Protein AF-A0A1C6Z5N4-F1 (afdb_monomer)

pLDDT: mean 74.57, std 15.17, range [33.25, 88.25]

Structure (mmCIF, N/CA/C/O backbone):
data_AF-A0A1C6Z5N4-F1
#
_entry.id   AF-A0A1C6Z5N4-F1
#
loop_
_atom_site.group_PDB
_atom_site.id
_atom_site.type_symbol
_atom_site.label_atom_id
_atom_site.label_alt_id
_atom_site.label_comp_id
_atom_site.label_asym_id
_atom_site.label_entity_id
_atom_site.label_seq_id
_atom_site.pdbx_PDB_ins_code
_atom_site.Cartn_x
_atom_site.Cartn_y
_atom_site.Cartn_z
_atom_site.occupancy
_atom_site.B_iso_or_equiv
_atom_site.auth_seq_id
_atom_site.auth_comp_id
_atom_site.auth_asym_id
_atom_site.auth_atom_id
_atom_site.pdbx_PDB_model_num
ATOM 1 N N . MET A 1 1 ? -8.510 3.628 18.449 1.00 62.56 1 MET A N 1
ATOM 2 C CA . MET A 1 1 ? -8.855 4.967 18.982 1.00 62.56 1 MET A CA 1
ATOM 3 C C . MET A 1 1 ? -8.186 5.980 18.076 1.00 62.56 1 MET A C 1
ATOM 5 O O . MET A 1 1 ? -7.140 5.658 17.524 1.00 62.56 1 MET A O 1
ATOM 9 N N . SER A 1 2 ? -8.801 7.139 17.857 1.00 77.19 2 SER A N 1
ATOM 10 C CA . SER A 1 2 ? -8.203 8.168 17.006 1.00 77.19 2 SER A CA 1
ATOM 11 C C . SER A 1 2 ? -7.270 9.045 17.840 1.00 77.19 2 SER A C 1
ATOM 13 O O . SER A 1 2 ? -7.695 9.587 18.854 1.00 77.19 2 SER A O 1
ATOM 15 N N . ILE A 1 3 ? -6.008 9.118 17.438 1.00 84.81 3 ILE A N 1
ATOM 16 C CA . ILE A 1 3 ? -4.963 9.981 17.974 1.00 84.81 3 ILE A CA 1
ATOM 17 C C . ILE A 1 3 ? -4.885 11.215 17.090 1.00 84.81 3 ILE A C 1
ATOM 19 O O . ILE A 1 3 ? -4.793 11.119 15.872 1.00 84.81 3 ILE A O 1
ATOM 23 N N . GLU A 1 4 ? -4.927 12.379 17.708 1.00 85.75 4 GLU A N 1
ATOM 24 C CA . GLU A 1 4 ? -4.717 13.653 17.041 1.00 85.75 4 GLU A CA 1
ATOM 25 C C . GLU A 1 4 ? -3.212 13.878 16.854 1.00 85.75 4 GLU A C 1
ATOM 27 O O . GLU A 1 4 ? -2.451 13.832 17.817 1.00 85.75 4 GLU A O 1
ATOM 32 N N . ILE A 1 5 ? -2.772 14.065 15.607 1.00 85.31 5 ILE A N 1
ATOM 33 C CA . ILE A 1 5 ? -1.382 14.375 15.274 1.00 85.31 5 ILE A CA 1
ATOM 34 C C . ILE A 1 5 ? -1.260 15.882 15.095 1.00 85.31 5 ILE A C 1
ATOM 36 O O . ILE A 1 5 ? -1.900 16.474 14.219 1.00 85.31 5 ILE A O 1
ATOM 40 N N . ASN A 1 6 ? -0.428 16.490 15.935 1.00 86.62 6 ASN A N 1
ATOM 41 C CA . ASN A 1 6 ? -0.140 17.917 15.930 1.00 86.62 6 ASN A CA 1
ATOM 42 C C . ASN A 1 6 ? 1.232 18.204 15.309 1.00 86.62 6 ASN A C 1
ATOM 44 O O . ASN A 1 6 ? 2.113 17.344 15.332 1.00 86.62 6 ASN A O 1
ATOM 48 N N . VAL A 1 7 ? 1.420 19.421 14.789 1.00 82.56 7 VAL A N 1
ATOM 49 C CA . VAL A 1 7 ? 2.731 19.884 14.304 1.00 82.56 7 VAL A CA 1
ATOM 50 C C . VAL A 1 7 ? 3.715 19.922 15.482 1.00 82.56 7 VAL A C 1
ATOM 52 O O . VAL A 1 7 ? 3.415 20.590 16.478 1.00 82.56 7 VAL A O 1
ATOM 55 N N . PRO A 1 8 ? 4.855 19.209 15.411 1.00 82.00 8 PRO A N 1
ATOM 56 C CA . PRO A 1 8 ? 5.925 19.329 16.395 1.00 82.00 8 PRO A CA 1
ATOM 57 C C . PRO A 1 8 ? 6.588 20.710 16.300 1.00 82.00 8 PRO A C 1
ATOM 59 O O . PRO A 1 8 ? 6.268 21.502 15.421 1.00 82.00 8 PRO A O 1
ATOM 62 N N . ASP A 1 9 ? 7.509 21.020 17.209 1.00 83.88 9 ASP A N 1
ATOM 63 C CA . ASP A 1 9 ? 8.271 22.268 17.120 1.00 83.88 9 ASP A CA 1
ATOM 64 C C . ASP A 1 9 ? 9.136 22.272 15.849 1.00 83.88 9 ASP A C 1
ATOM 66 O O . ASP A 1 9 ? 10.147 21.577 15.753 1.00 83.88 9 ASP A O 1
ATOM 70 N N . ILE A 1 10 ? 8.689 23.040 14.858 1.00 76.31 10 ILE A N 1
ATOM 71 C CA . ILE A 1 10 ? 9.347 23.235 13.562 1.00 76.31 10 ILE A CA 1
ATOM 72 C C . ILE A 1 10 ? 10.300 24.441 13.577 1.00 76.31 10 ILE A C 1
ATOM 74 O O . ILE A 1 10 ? 10.900 24.766 12.555 1.00 76.31 10 ILE A O 1
ATOM 78 N N . GLY A 1 11 ? 10.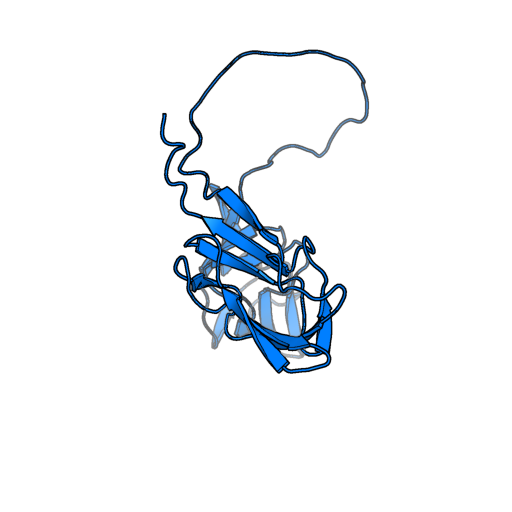448 25.132 14.716 1.00 70.75 11 GLY A N 1
ATOM 79 C CA . GLY A 1 11 ? 11.283 26.329 14.835 1.00 70.75 11 GLY A CA 1
ATOM 80 C C . GLY A 1 11 ? 10.745 27.559 14.091 1.00 70.75 11 GLY A C 1
ATOM 81 O O . GLY A 1 11 ? 11.494 28.516 13.881 1.00 70.75 11 GLY A O 1
ATOM 82 N N . ALA A 1 12 ? 9.471 27.536 13.687 1.00 70.69 12 ALA A N 1
ATOM 83 C CA . ALA A 1 12 ? 8.760 28.622 13.020 1.00 7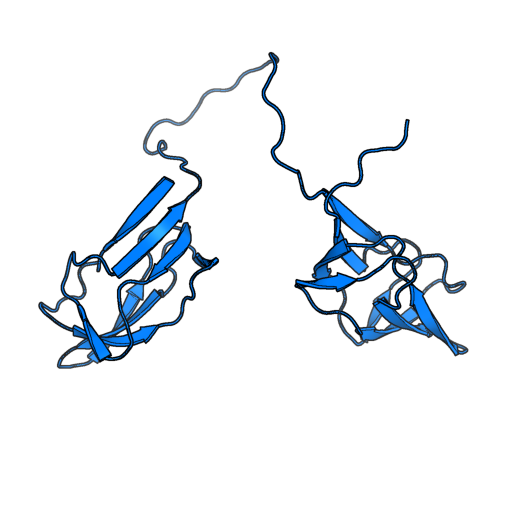0.69 12 ALA A CA 1
ATOM 84 C C . ALA A 1 12 ? 7.316 28.724 13.542 1.00 70.69 12 ALA A C 1
ATOM 86 O O . ALA A 1 12 ? 6.699 27.715 13.893 1.00 70.69 12 ALA A O 1
ATOM 87 N N . ASP A 1 13 ? 6.783 29.947 13.596 1.00 75.94 13 ASP A N 1
ATOM 88 C CA . ASP A 1 13 ? 5.415 30.205 14.060 1.00 75.94 13 ASP A CA 1
ATOM 89 C C . ASP A 1 13 ? 4.364 29.722 13.040 1.00 75.94 13 ASP A C 1
ATOM 91 O O . ASP A 1 13 ? 3.396 29.071 13.423 1.00 75.94 13 ASP A O 1
ATOM 95 N N . GLU A 1 14 ? 4.591 29.971 11.744 1.00 80.69 14 GLU A N 1
ATOM 96 C CA . GLU A 1 14 ? 3.694 29.616 10.636 1.00 80.69 14 GLU A CA 1
ATOM 97 C C . GLU A 1 14 ? 4.511 29.088 9.445 1.00 80.69 14 GLU A C 1
ATOM 99 O O . GLU A 1 14 ? 5.514 29.693 9.058 1.00 80.69 14 GLU A O 1
ATOM 104 N N . VAL A 1 15 ? 4.081 27.970 8.856 1.00 84.88 15 VAL A N 1
ATOM 105 C CA . VAL A 1 15 ? 4.681 27.373 7.649 1.00 84.88 15 VAL A CA 1
ATOM 106 C C . VAL A 1 15 ? 3.611 26.888 6.678 1.00 84.88 15 VAL A C 1
ATOM 108 O O . VAL A 1 15 ? 2.483 26.599 7.079 1.00 84.88 15 VAL A O 1
ATOM 111 N N . GLU A 1 16 ? 3.957 26.780 5.397 1.00 87.00 16 GLU A N 1
ATOM 112 C CA . GLU A 1 16 ? 3.046 26.313 4.347 1.00 87.00 16 GLU A CA 1
ATOM 113 C C . GLU A 1 16 ? 3.325 24.851 3.982 1.00 87.00 16 GLU A C 1
ATOM 115 O O . GLU A 1 16 ? 4.477 24.456 3.819 1.00 87.00 16 GLU A O 1
ATOM 120 N N . VAL A 1 17 ? 2.282 24.030 3.844 1.00 88.00 17 VAL A N 1
ATOM 121 C CA . VAL A 1 17 ? 2.421 22.631 3.412 1.00 88.00 17 VAL A CA 1
ATOM 122 C C . VAL A 1 17 ? 2.728 22.586 1.918 1.00 88.00 17 VAL A C 1
ATOM 124 O O . VAL A 1 17 ? 1.862 22.887 1.104 1.00 88.00 17 VAL A O 1
ATOM 127 N N . THR A 1 18 ? 3.922 22.156 1.530 1.00 86.88 18 THR A N 1
ATOM 128 C CA . THR A 1 18 ? 4.300 22.044 0.112 1.00 86.88 18 THR A CA 1
ATOM 129 C C . THR A 1 18 ? 3.990 20.674 -0.469 1.00 86.88 18 THR A C 1
ATOM 131 O O . THR A 1 18 ? 3.689 20.567 -1.656 1.00 86.88 18 THR A O 1
ATOM 134 N N . GLU A 1 19 ? 4.003 19.627 0.357 1.00 85.62 19 GLU A N 1
ATOM 135 C CA . GLU A 1 19 ? 3.725 18.267 -0.094 1.00 85.62 19 GLU A CA 1
ATOM 136 C C . GLU A 1 19 ? 3.214 17.381 1.050 1.00 85.62 19 GLU A C 1
ATOM 138 O O . GLU A 1 19 ? 3.642 17.504 2.198 1.00 85.62 19 GLU A O 1
ATOM 143 N N . VAL A 1 20 ? 2.287 16.471 0.741 1.00 86.94 20 VAL A N 1
ATOM 144 C CA . VAL A 1 20 ? 1.755 15.482 1.690 1.00 86.94 20 VAL A CA 1
ATOM 145 C C . VAL A 1 20 ? 2.213 14.094 1.243 1.00 86.94 20 VAL A C 1
ATOM 147 O O . VAL A 1 20 ? 1.762 13.603 0.209 1.00 86.94 20 VAL A O 1
ATOM 150 N N . MET A 1 21 ? 3.099 13.456 2.017 1.00 82.31 21 MET A N 1
ATOM 151 C CA . MET A 1 21 ? 3.671 12.138 1.687 1.00 82.31 21 MET A CA 1
ATOM 152 C C . MET A 1 21 ? 2.787 10.960 2.111 1.00 82.31 21 MET A C 1
ATOM 154 O O . MET A 1 21 ? 3.042 9.826 1.713 1.00 82.31 21 MET A O 1
ATOM 158 N N . VAL A 1 22 ? 1.740 11.211 2.896 1.00 80.62 22 VAL A N 1
ATOM 159 C CA . VAL A 1 22 ? 0.873 10.172 3.464 1.00 80.62 22 VAL A CA 1
ATOM 160 C C . VAL A 1 22 ? -0.566 10.303 2.963 1.00 80.62 22 VAL A C 1
ATOM 162 O O . VAL A 1 22 ? -1.052 11.397 2.682 1.00 80.62 22 VAL A O 1
ATOM 165 N N . LYS A 1 23 ? -1.282 9.182 2.838 1.00 82.88 23 LYS A N 1
ATOM 166 C CA . LYS A 1 23 ? -2.688 9.151 2.393 1.00 82.88 23 LYS A CA 1
ATOM 167 C C . LYS A 1 23 ? -3.589 8.595 3.482 1.00 82.88 23 LYS A C 1
ATOM 169 O O . LYS A 1 23 ? -3.142 7.846 4.337 1.00 82.88 23 LYS A O 1
ATOM 174 N N . VAL A 1 24 ? -4.878 8.928 3.434 1.00 84.50 24 VAL A N 1
ATOM 175 C CA . VAL A 1 24 ? -5.876 8.288 4.303 1.00 84.50 24 VAL A CA 1
ATOM 176 C C . VAL A 1 24 ? -5.871 6.776 4.046 1.00 84.50 24 VAL A C 1
ATOM 178 O O . VAL A 1 24 ? -5.987 6.342 2.904 1.00 84.50 24 VAL A O 1
ATOM 181 N N . GLY A 1 25 ? -5.728 5.991 5.109 1.00 80.31 25 GLY A N 1
ATOM 182 C CA . GLY A 1 25 ? -5.561 4.538 5.094 1.00 80.31 25 GLY A CA 1
ATOM 183 C C . GLY A 1 25 ? -4.104 4.072 5.084 1.00 80.31 25 GLY A C 1
ATOM 184 O O . GLY A 1 25 ? -3.861 2.882 5.270 1.00 80.31 25 GLY A O 1
ATOM 185 N N . ASP A 1 26 ? -3.145 4.981 4.902 1.00 82.88 26 ASP A N 1
ATOM 186 C CA . ASP A 1 26 ? -1.726 4.643 4.854 1.00 82.88 26 ASP A CA 1
ATOM 187 C C . ASP A 1 26 ? -1.167 4.412 6.263 1.00 82.88 26 ASP A C 1
ATOM 189 O O . ASP A 1 26 ? -1.599 5.041 7.236 1.00 82.88 26 ASP A O 1
ATOM 193 N N . LYS A 1 27 ? -0.233 3.469 6.387 1.00 81.62 27 LYS A N 1
ATOM 194 C CA . LYS A 1 27 ? 0.373 3.114 7.669 1.00 81.62 27 LYS A CA 1
ATOM 195 C C . LYS A 1 27 ? 1.675 3.880 7.821 1.00 81.62 27 LYS A C 1
ATOM 197 O O . LYS A 1 27 ? 2.594 3.703 7.033 1.00 81.62 27 LYS A O 1
ATOM 202 N N . VAL A 1 28 ? 1.745 4.671 8.877 1.00 84.38 28 VAL A N 1
ATOM 203 C CA . VAL A 1 28 ? 2.877 5.527 9.192 1.00 84.38 28 VAL A CA 1
ATOM 204 C C . VAL A 1 28 ? 3.555 5.042 10.471 1.00 84.38 28 VAL A C 1
ATOM 206 O O . VAL A 1 28 ? 2.885 4.644 11.424 1.00 84.38 28 VAL A O 1
ATOM 209 N N . GLU A 1 29 ? 4.879 5.075 10.517 1.00 81.19 29 GLU A N 1
ATOM 210 C CA . GLU A 1 29 ? 5.697 4.731 11.678 1.00 81.19 29 GLU A CA 1
ATOM 211 C C . GLU A 1 29 ? 6.109 5.975 12.484 1.00 81.19 29 GLU A C 1
ATOM 213 O O . GLU A 1 29 ? 6.017 7.109 12.014 1.00 81.19 29 GLU A O 1
ATOM 218 N N . ALA A 1 30 ? 6.540 5.783 13.734 1.00 81.75 30 ALA A N 1
ATOM 219 C CA . ALA A 1 30 ? 7.122 6.879 14.506 1.00 81.75 30 ALA A CA 1
ATOM 220 C C . ALA A 1 30 ? 8.386 7.385 13.794 1.00 81.75 30 ALA A C 1
ATOM 222 O O . ALA A 1 30 ? 9.109 6.595 13.195 1.00 81.75 30 ALA A O 1
ATOM 223 N N . GLU A 1 31 ? 8.628 8.694 13.848 1.00 84.12 31 GLU A N 1
ATOM 224 C CA . GLU A 1 31 ? 9.740 9.370 13.160 1.00 84.12 31 GLU A CA 1
ATOM 225 C C . GLU A 1 31 ? 9.656 9.375 11.620 1.00 84.12 31 GLU A C 1
ATOM 227 O O . GLU A 1 31 ? 10.529 9.939 10.965 1.00 84.12 31 GLU A O 1
ATOM 232 N N . GLN A 1 32 ? 8.595 8.827 11.015 1.00 85.12 32 GLN A N 1
ATOM 233 C CA . GLN A 1 32 ? 8.399 8.878 9.564 1.00 85.12 32 GLN A CA 1
ATOM 234 C C . GLN A 1 32 ? 7.903 10.257 9.106 1.00 85.12 32 GLN A C 1
ATOM 236 O O . GLN A 1 32 ? 6.967 10.801 9.693 1.00 85.12 32 GLN A O 1
ATOM 241 N N . SER A 1 33 ? 8.470 10.794 8.021 1.00 88.25 33 SER A N 1
ATOM 242 C CA . SER A 1 33 ? 8.026 12.047 7.394 1.00 88.25 33 SER A CA 1
ATOM 243 C C . SER A 1 33 ? 6.568 11.972 6.933 1.00 88.25 33 SER A C 1
ATOM 245 O O . SER A 1 33 ? 6.176 11.093 6.164 1.00 88.25 33 SER A O 1
ATOM 247 N N . LEU A 1 34 ? 5.764 12.922 7.405 1.00 86.19 34 LEU A N 1
ATOM 248 C CA . LEU A 1 34 ? 4.333 13.021 7.129 1.00 86.19 34 LEU A CA 1
ATOM 249 C C . LEU A 1 34 ? 4.038 13.969 5.973 1.00 86.19 34 LEU A C 1
ATOM 251 O O . LEU A 1 34 ? 3.340 13.636 5.013 1.00 86.19 34 LEU A O 1
ATOM 255 N N . ILE A 1 35 ? 4.544 15.187 6.127 1.00 87.00 35 ILE A N 1
ATOM 256 C CA . ILE A 1 35 ? 4.341 16.313 5.231 1.00 87.00 35 ILE A CA 1
ATOM 257 C C . ILE A 1 35 ? 5.640 17.104 5.154 1.00 87.00 35 ILE A C 1
ATOM 259 O O . ILE A 1 35 ? 6.396 17.181 6.127 1.00 87.00 35 ILE A O 1
ATOM 263 N N . THR A 1 36 ? 5.870 17.719 4.006 1.00 86.50 36 THR A N 1
ATOM 264 C CA . THR A 1 36 ? 6.927 18.706 3.828 1.00 86.50 36 THR A CA 1
ATOM 265 C C . THR A 1 36 ? 6.304 20.080 3.983 1.00 86.50 36 THR A C 1
ATOM 267 O O . THR A 1 36 ? 5.274 20.384 3.377 1.00 86.50 36 THR A O 1
ATOM 270 N N . VAL A 1 37 ? 6.911 20.897 4.834 1.00 86.38 37 VAL A N 1
ATOM 271 C CA . VAL A 1 37 ? 6.502 22.277 5.064 1.00 86.38 37 VAL A CA 1
ATOM 272 C C . VAL A 1 37 ? 7.621 23.212 4.637 1.00 86.38 37 VAL A C 1
ATOM 274 O O . VAL A 1 37 ? 8.799 22.926 4.836 1.00 86.38 37 VAL A O 1
ATOM 277 N N . GLU A 1 38 ? 7.269 24.335 4.032 1.00 84.31 38 GLU A N 1
ATOM 278 C CA . GLU A 1 38 ? 8.209 25.391 3.685 1.00 84.31 38 GLU A CA 1
ATOM 279 C C . 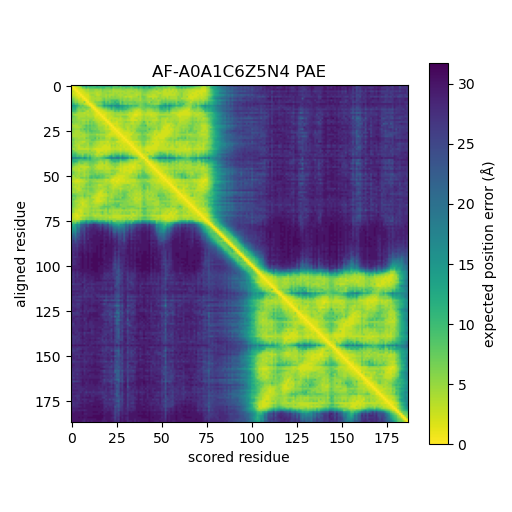GLU A 1 38 ? 8.030 26.560 4.644 1.00 84.31 38 GLU A C 1
ATOM 281 O O . GLU A 1 38 ? 6.951 27.146 4.762 1.00 84.31 38 GLU A O 1
ATOM 286 N N . GLY A 1 39 ? 9.103 26.863 5.370 1.00 80.75 39 GLY A N 1
ATOM 287 C CA . GLY A 1 39 ? 9.228 28.089 6.138 1.00 80.75 39 GLY A CA 1
ATOM 288 C C . GLY A 1 39 ? 10.064 29.122 5.389 1.00 80.75 39 GLY A C 1
ATOM 289 O O . GLY A 1 39 ? 10.778 28.812 4.439 1.00 80.75 39 GLY A O 1
ATOM 290 N N . ASP A 1 40 ? 10.053 30.352 5.897 1.00 73.12 40 ASP A N 1
ATOM 291 C CA . ASP A 1 40 ? 10.646 31.570 5.314 1.00 73.12 40 ASP A CA 1
ATOM 292 C C . ASP A 1 40 ? 12.131 31.475 4.880 1.00 73.12 40 ASP A C 1
ATOM 294 O O . ASP A 1 40 ? 12.649 32.357 4.196 1.00 73.12 40 ASP A O 1
ATOM 298 N N . LYS A 1 41 ? 12.862 30.435 5.305 1.00 69.62 41 LYS A N 1
ATOM 299 C CA . LYS A 1 41 ? 14.279 30.231 4.953 1.00 69.62 41 LYS A CA 1
ATOM 300 C C . LYS A 1 41 ? 14.636 28.830 4.462 1.00 69.62 41 LYS A C 1
ATOM 302 O O . LYS A 1 41 ? 15.737 28.668 3.936 1.00 69.62 41 LYS A O 1
ATOM 307 N N . ALA A 1 42 ? 13.784 27.831 4.675 1.00 70.94 42 ALA A N 1
ATOM 308 C CA . ALA A 1 42 ? 14.088 26.440 4.358 1.00 70.94 42 ALA A CA 1
ATOM 309 C C . ALA A 1 42 ? 12.827 25.572 4.403 1.00 70.94 42 ALA A C 1
ATOM 311 O O . ALA A 1 42 ? 11.913 25.824 5.190 1.00 70.94 42 ALA A O 1
ATOM 312 N N . SER A 1 43 ? 12.832 24.507 3.606 1.00 80.44 43 SER A N 1
ATOM 313 C CA . SER A 1 43 ? 11.875 23.412 3.719 1.00 80.44 43 SER A CA 1
ATOM 314 C C . SER A 1 43 ? 12.299 22.473 4.849 1.00 80.44 43 SER A C 1
ATOM 316 O O . SER A 1 43 ? 13.472 22.113 4.967 1.00 80.44 43 SER A O 1
ATOM 318 N N . MET A 1 44 ? 11.342 22.095 5.684 1.00 84.50 44 MET A N 1
ATOM 319 C CA . MET A 1 44 ? 11.502 21.181 6.807 1.00 84.50 44 MET A CA 1
ATOM 320 C C . MET A 1 44 ? 10.455 20.078 6.683 1.00 84.50 44 MET A C 1
ATOM 322 O O . MET A 1 44 ? 9.347 20.291 6.195 1.00 84.50 44 MET A O 1
ATOM 326 N N . GLU A 1 45 ? 10.804 18.876 7.109 1.00 86.31 45 GLU A N 1
ATOM 327 C CA . GLU A 1 45 ? 9.871 17.755 7.134 1.00 86.31 45 GLU A CA 1
ATOM 328 C C . GLU A 1 45 ? 9.242 17.656 8.519 1.00 86.31 45 GLU A C 1
ATOM 330 O O . GLU A 1 45 ? 9.925 17.798 9.534 1.00 86.31 45 GLU A O 1
ATOM 335 N N . VAL A 1 46 ? 7.935 17.409 8.563 1.00 84.50 46 VAL A N 1
ATOM 336 C CA . VAL A 1 46 ? 7.223 17.137 9.810 1.00 84.50 46 VAL A CA 1
ATOM 337 C C . VAL A 1 46 ? 7.202 15.624 10.025 1.00 84.50 46 VAL A C 1
ATOM 339 O O . VAL A 1 46 ? 6.495 14.930 9.289 1.00 84.50 46 VAL A O 1
ATOM 342 N N . PRO A 1 47 ? 7.950 15.084 11.004 1.00 86.75 47 PRO A N 1
ATOM 343 C CA . PRO A 1 47 ? 7.914 13.663 11.312 1.00 86.75 47 PRO A CA 1
ATOM 344 C C . PRO A 1 47 ? 6.672 13.301 12.129 1.00 86.75 47 PRO A C 1
ATOM 346 O O . PRO A 1 47 ? 6.098 14.126 12.846 1.00 86.75 47 PRO A O 1
ATOM 349 N N . SER A 1 48 ? 6.282 12.032 12.062 1.00 82.75 48 SER A N 1
ATOM 350 C CA . SER A 1 48 ? 5.210 11.494 12.882 1.00 82.75 48 SER A CA 1
ATOM 351 C C . SER A 1 48 ? 5.671 11.326 14.325 1.00 82.75 48 SER A C 1
ATOM 353 O O . SER A 1 48 ? 6.671 10.646 14.567 1.00 82.75 48 SER A O 1
ATOM 355 N N . PRO A 1 49 ? 4.937 11.853 15.319 1.00 81.25 49 PRO A N 1
ATOM 356 C CA . PRO A 1 49 ? 5.282 11.636 16.717 1.00 81.25 49 PRO A CA 1
ATOM 357 C C . PRO A 1 49 ? 5.078 10.174 17.140 1.00 81.25 49 PRO A C 1
ATOM 359 O O . PRO A 1 49 ? 5.655 9.745 18.136 1.00 81.25 49 PRO A O 1
ATOM 362 N N . GLN A 1 50 ? 4.230 9.415 16.428 1.00 79.94 50 GLN A N 1
ATOM 363 C CA . GLN A 1 50 ? 3.843 8.045 16.782 1.00 79.94 50 GLN A CA 1
ATOM 364 C C . GLN A 1 50 ? 3.481 7.220 15.539 1.00 79.94 50 GLN A C 1
ATOM 366 O O . GLN A 1 50 ? 3.043 7.763 14.526 1.00 79.94 50 GLN A O 1
ATOM 371 N N . ALA A 1 51 ? 3.601 5.896 15.635 1.00 80.62 51 ALA A N 1
ATOM 372 C CA . ALA A 1 51 ? 3.144 4.993 14.584 1.00 80.62 51 ALA A CA 1
ATOM 373 C C . ALA A 1 51 ? 1.611 4.860 14.596 1.00 80.62 51 ALA A C 1
ATOM 375 O O . ALA A 1 51 ? 1.008 4.658 15.651 1.00 80.62 51 ALA A O 1
ATOM 376 N N . GLY A 1 52 ? 0.974 4.918 13.429 1.00 84.69 52 GLY A N 1
ATOM 377 C CA . GLY A 1 52 ? -0.471 4.781 13.284 1.00 84.69 52 GLY A CA 1
ATOM 378 C C . GLY A 1 52 ? -0.936 4.712 11.840 1.00 84.69 52 GLY A C 1
ATOM 379 O O . GLY A 1 52 ? -0.151 4.846 10.912 1.00 84.69 52 GLY A O 1
ATOM 380 N N . VAL A 1 53 ? -2.229 4.470 11.642 1.00 85.62 53 VAL A N 1
ATOM 381 C CA . VAL A 1 53 ? -2.842 4.493 10.309 1.00 85.62 53 VAL A CA 1
ATOM 382 C C . VAL A 1 53 ? -3.515 5.840 10.105 1.00 85.62 53 VAL A C 1
ATOM 384 O O . VAL A 1 53 ? -4.299 6.252 10.952 1.00 85.62 53 VAL A O 1
ATOM 387 N N . VAL A 1 54 ? -3.258 6.543 9.007 1.00 87.56 54 VAL A N 1
ATOM 388 C CA . VAL A 1 54 ? -3.897 7.841 8.753 1.00 87.56 54 VAL A CA 1
ATOM 389 C C . VAL A 1 54 ? -5.402 7.639 8.587 1.00 87.56 54 VAL A C 1
ATOM 391 O O . VAL A 1 54 ? -5.856 6.999 7.646 1.00 87.56 54 VAL A O 1
ATOM 394 N N . LYS A 1 55 ? -6.208 8.190 9.486 1.00 86.19 55 LYS A N 1
ATOM 395 C CA . LYS A 1 55 ? -7.668 8.081 9.425 1.00 86.19 55 LYS A CA 1
ATOM 396 C C . LYS A 1 55 ? -8.302 9.245 8.681 1.00 86.19 55 LYS A C 1
ATOM 398 O O . LYS A 1 55 ? -9.274 9.062 7.959 1.00 86.19 55 LYS A O 1
ATOM 403 N N . GLU A 1 56 ? -7.772 10.442 8.887 1.00 84.50 56 GLU A N 1
ATOM 404 C CA . GLU A 1 56 ? -8.312 11.669 8.309 1.00 84.50 56 GLU A CA 1
ATOM 405 C C . GLU A 1 56 ? -7.206 12.717 8.219 1.00 84.50 56 GLU A C 1
ATOM 407 O O . GLU A 1 56 ? -6.526 12.967 9.211 1.00 84.50 56 GLU A O 1
ATOM 412 N N . ILE A 1 57 ? -7.036 13.341 7.053 1.00 88.00 57 ILE A N 1
ATOM 413 C CA .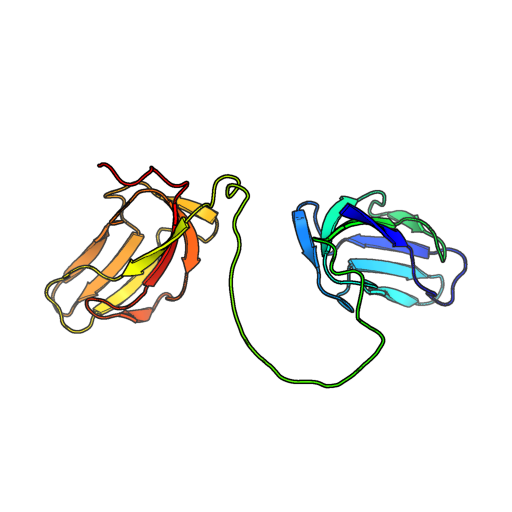 ILE A 1 57 ? -6.074 14.428 6.838 1.00 88.00 57 ILE A CA 1
ATOM 414 C C . ILE A 1 57 ? -6.855 15.742 6.810 1.00 88.00 57 ILE A C 1
ATOM 416 O O . ILE A 1 57 ? -7.792 15.880 6.025 1.00 88.00 57 ILE A O 1
ATOM 420 N N . LYS A 1 58 ? -6.490 16.698 7.671 1.00 83.81 58 LYS A N 1
ATOM 421 C CA . LYS A 1 58 ? -7.152 18.012 7.770 1.00 83.81 58 LYS A CA 1
ATOM 422 C C . LYS A 1 58 ? -6.375 19.148 7.114 1.00 83.81 58 LYS A C 1
ATOM 424 O O . LYS A 1 58 ? -6.868 20.271 7.072 1.00 83.81 58 LYS A O 1
ATOM 429 N N . VAL A 1 59 ? -5.189 18.855 6.601 1.00 81.12 59 VAL A N 1
ATOM 430 C CA . VAL A 1 59 ? -4.343 19.800 5.871 1.00 81.12 59 VAL A CA 1
ATOM 431 C C . VAL A 1 59 ? -4.325 19.456 4.390 1.00 81.12 59 VAL A C 1
ATOM 433 O O . VAL A 1 59 ? -4.540 18.313 3.995 1.00 81.12 59 VAL A O 1
ATOM 436 N N . SER A 1 60 ? -4.08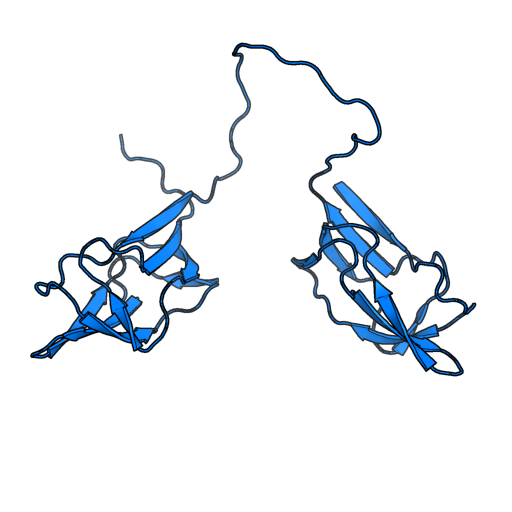9 20.454 3.553 1.00 82.69 60 SER A N 1
ATOM 437 C CA . SER A 1 60 ? -3.934 20.291 2.108 1.00 82.69 60 SER A CA 1
ATOM 438 C C . SER A 1 60 ? -2.655 20.980 1.659 1.00 82.69 60 SER A C 1
ATOM 440 O O . SER A 1 60 ? -2.125 21.829 2.370 1.00 82.69 60 SER A O 1
ATOM 442 N N . VAL A 1 61 ? -2.158 20.616 0.479 1.00 86.50 61 VAL A N 1
ATOM 443 C CA . VAL A 1 61 ? -1.027 21.317 -0.137 1.00 86.50 61 VAL A CA 1
ATOM 444 C C . VAL A 1 61 ? -1.409 22.789 -0.348 1.00 86.50 61 VAL A C 1
ATOM 446 O O . VAL A 1 61 ? -2.469 23.076 -0.905 1.00 86.50 61 VAL A O 1
ATOM 449 N N . GLY A 1 62 ? -0.564 23.700 0.130 1.00 82.94 62 GLY A N 1
ATOM 450 C CA . GLY A 1 62 ? -0.780 25.145 0.188 1.00 82.94 62 GLY A CA 1
ATOM 451 C C . GLY A 1 62 ? -1.482 25.644 1.458 1.00 82.94 62 GLY A C 1
ATOM 452 O O . GLY A 1 62 ? -1.753 26.838 1.562 1.00 82.94 62 GLY A O 1
ATOM 453 N N . ASP A 1 63 ? -1.818 24.769 2.415 1.00 84.94 63 ASP A N 1
ATOM 454 C CA . ASP A 1 63 ? -2.425 25.184 3.688 1.00 84.94 63 ASP A CA 1
ATOM 455 C C . ASP A 1 63 ? -1.357 25.642 4.694 1.00 84.94 63 ASP A C 1
ATOM 457 O O . ASP A 1 63 ? -0.244 25.114 4.725 1.00 84.94 63 ASP A O 1
ATOM 461 N N . LYS A 1 64 ? -1.703 26.613 5.544 1.00 85.00 64 LYS A N 1
ATOM 462 C CA . LYS A 1 64 ? -0.805 27.151 6.575 1.00 85.00 64 LYS A CA 1
ATOM 463 C C . LYS A 1 64 ? -0.980 26.421 7.898 1.00 85.00 64 LYS A C 1
ATOM 465 O O . LYS A 1 64 ? -2.087 26.364 8.441 1.00 85.00 64 LYS A O 1
ATOM 470 N N . VAL A 1 65 ? 0.107 25.897 8.452 1.00 82.88 65 VAL A N 1
ATOM 471 C CA . VAL A 1 65 ? 0.125 25.163 9.721 1.00 82.88 65 VAL A CA 1
ATOM 472 C C . VAL A 1 65 ? 1.078 25.811 10.726 1.00 82.88 65 VAL A C 1
ATOM 474 O O . VAL A 1 65 ? 2.081 26.409 10.352 1.00 82.88 65 VAL A O 1
ATOM 477 N N . GLU A 1 66 ? 0.740 25.701 12.009 1.00 85.50 66 GLU A N 1
ATOM 478 C CA . GLU A 1 66 ? 1.461 26.320 13.130 1.00 85.50 66 GLU A CA 1
ATOM 479 C C . GLU A 1 66 ? 1.856 25.238 14.143 1.00 85.50 66 GLU A C 1
ATOM 481 O O . GLU A 1 66 ? 1.216 24.182 14.206 1.00 85.50 66 GLU A O 1
ATOM 486 N N . THR A 1 67 ? 2.871 25.495 14.971 1.00 83.75 67 THR A N 1
ATOM 487 C CA . THR A 1 67 ? 3.304 24.558 16.024 1.00 83.75 67 THR A CA 1
ATOM 488 C C . THR A 1 67 ? 2.134 24.198 16.951 1.00 83.75 67 THR A C 1
ATOM 490 O O . THR A 1 67 ? 1.453 25.064 17.497 1.00 83.75 67 THR A O 1
ATOM 493 N N . GLY A 1 68 ? 1.874 22.900 17.132 1.00 81.50 68 GLY A N 1
ATOM 494 C CA . GLY A 1 68 ? 0.746 22.396 17.919 1.00 81.50 68 GLY A CA 1
ATOM 495 C C . GLY A 1 68 ? -0.599 22.349 17.180 1.00 81.50 68 GLY A C 1
ATOM 496 O O . GLY A 1 68 ? -1.566 21.808 17.725 1.00 81.50 68 GLY A O 1
ATOM 497 N N . LYS A 1 69 ? -0.697 22.835 15.935 1.00 84.62 69 LYS A N 1
ATOM 498 C CA . LYS A 1 69 ? -1.929 22.738 15.137 1.00 84.62 69 LYS A CA 1
ATOM 499 C C . LYS A 1 69 ? -2.207 21.282 14.759 1.00 84.62 69 LYS A C 1
ATOM 501 O O . LYS A 1 69 ? -1.293 20.528 14.438 1.00 84.62 69 LYS A O 1
ATOM 506 N N . LEU A 1 70 ? -3.477 20.886 14.799 1.00 84.88 70 LEU A N 1
ATOM 507 C CA . LEU A 1 70 ? -3.925 19.565 14.362 1.00 84.88 70 LEU A CA 1
ATOM 508 C C . LEU A 1 70 ? -3.737 19.423 12.844 1.00 84.88 70 LEU A C 1
ATOM 510 O O . LEU A 1 70 ? -4.355 20.160 12.076 1.00 84.88 70 LEU A O 1
ATOM 514 N N . ILE A 1 71 ? -2.926 18.453 12.431 1.00 83.75 71 ILE A N 1
ATOM 515 C CA . ILE A 1 71 ? -2.619 18.174 11.024 1.00 83.75 71 ILE A CA 1
ATOM 516 C C . ILE A 1 71 ? -3.538 17.072 10.484 1.00 83.75 71 ILE A C 1
ATOM 518 O O . ILE A 1 71 ? -4.115 17.174 9.400 1.00 83.75 71 ILE A O 1
ATOM 522 N N . MET A 1 72 ? -3.672 15.992 11.256 1.00 84.62 72 MET A N 1
ATOM 523 C CA . MET A 1 72 ? -4.407 14.790 10.872 1.00 84.62 72 MET A CA 1
ATOM 524 C C . MET A 1 72 ? -4.720 13.910 12.077 1.00 84.62 72 MET A C 1
ATOM 526 O O . MET A 1 72 ? -4.163 14.089 13.157 1.00 84.62 72 MET A O 1
ATOM 530 N N . LEU A 1 73 ? -5.632 12.960 11.894 1.00 84.56 73 LEU A N 1
ATOM 531 C CA . LEU A 1 73 ? -5.987 11.967 12.897 1.00 84.56 73 LEU A CA 1
ATOM 532 C C . LEU A 1 73 ? -5.418 10.618 12.484 1.00 84.56 73 LEU A C 1
ATOM 534 O O . LEU A 1 73 ? -5.693 10.129 11.390 1.00 84.56 73 LEU A O 1
ATOM 538 N N . PHE A 1 74 ? -4.665 9.996 13.377 1.00 84.62 74 PHE A N 1
ATOM 539 C CA . PHE A 1 74 ? -4.193 8.629 13.243 1.00 84.62 74 PHE A CA 1
ATOM 540 C C . PHE A 1 74 ? -5.150 7.690 13.954 1.00 84.62 74 PHE A C 1
ATOM 542 O O . PHE A 1 74 ? -5.685 7.997 15.007 1.00 84.62 74 PHE A O 1
ATOM 549 N N . GLU A 1 75 ? -5.387 6.518 13.401 1.00 80.88 75 GLU A N 1
ATOM 550 C CA . GLU A 1 75 ? -5.993 5.413 14.103 1.00 80.88 75 GLU A CA 1
ATOM 551 C C . GLU A 1 75 ? -4.880 4.479 14.542 1.00 80.88 75 GLU A C 1
ATOM 553 O O . GLU A 1 75 ? -4.234 3.808 13.737 1.00 80.88 75 GLU A O 1
ATOM 558 N N . THR A 1 76 ? -4.647 4.452 15.847 1.00 61.84 76 THR A N 1
ATOM 559 C CA . THR A 1 76 ? -3.787 3.446 16.448 1.00 61.84 76 THR A CA 1
ATOM 560 C C . THR A 1 76 ? -4.660 2.457 17.198 1.00 61.84 76 THR A C 1
ATOM 562 O O . THR A 1 76 ? -5.690 2.778 17.824 1.00 61.84 76 THR A O 1
ATOM 565 N N . LYS A 1 77 ? -4.256 1.195 17.117 1.00 53.41 77 LYS A N 1
ATOM 566 C CA . LYS A 1 77 ? -4.719 0.181 18.046 1.00 53.41 77 LYS A CA 1
ATOM 567 C C . LYS A 1 77 ? -3.940 0.450 19.329 1.00 53.41 77 LYS A C 1
ATOM 569 O O . LYS A 1 77 ? -2.783 0.073 19.417 1.00 53.41 77 LYS A O 1
ATOM 574 N N . SER A 1 78 ? -4.550 1.234 20.218 1.00 42.00 78 SER A N 1
ATOM 575 C CA . SER A 1 78 ? -3.971 1.677 21.487 1.00 42.00 78 SER A CA 1
ATOM 576 C C . SER A 1 78 ? -3.200 0.547 22.168 1.00 42.00 78 SER A C 1
ATOM 578 O O . SER A 1 78 ? -3.800 -0.423 22.626 1.00 42.00 78 SER A O 1
ATOM 580 N N . GLU A 1 79 ? -1.886 0.715 22.234 1.00 37.44 79 GLU A N 1
ATOM 581 C CA . GLU A 1 79 ? -1.068 0.243 23.337 1.00 37.44 79 GLU A CA 1
ATOM 582 C C . GLU A 1 79 ? -0.616 1.509 24.070 1.00 37.44 79 GLU A C 1
ATOM 584 O O . GLU A 1 79 ? 0.475 2.034 23.878 1.00 37.44 79 GLU A O 1
ATOM 589 N N . ALA A 1 80 ? -1.533 2.094 24.838 1.00 40.47 80 ALA A N 1
ATOM 590 C CA . ALA A 1 80 ? -1.154 2.997 25.908 1.00 40.47 80 ALA A CA 1
ATOM 591 C C . ALA A 1 80 ? -0.920 2.134 27.147 1.00 40.47 80 ALA A C 1
ATOM 593 O O . ALA A 1 80 ? -1.887 1.766 27.804 1.00 40.47 80 ALA A O 1
ATOM 594 N N . GLU A 1 81 ? 0.337 1.753 27.386 1.00 39.50 81 GLU A N 1
ATOM 595 C CA . GLU A 1 81 ? 1.050 1.845 28.672 1.00 39.50 81 GLU A CA 1
ATOM 596 C C . GLU A 1 81 ? 2.402 1.124 28.537 1.00 39.50 81 GLU A C 1
ATOM 598 O O . GLU A 1 81 ? 2.448 -0.048 28.177 1.00 39.50 81 GLU A O 1
ATOM 603 N N . GLY A 1 82 ? 3.520 1.810 28.802 1.00 36.31 82 GLY A N 1
ATOM 604 C CA . GLY A 1 82 ? 4.824 1.150 28.688 1.00 36.31 82 GLY A CA 1
ATOM 605 C C . GLY A 1 82 ? 6.080 1.935 29.054 1.00 36.31 82 GLY A C 1
ATOM 606 O O . GLY A 1 82 ? 7.174 1.424 28.848 1.00 36.31 82 GLY A O 1
ATOM 607 N N . ALA A 1 83 ? 5.978 3.138 29.624 1.00 42.94 83 ALA A N 1
ATOM 608 C CA . ALA A 1 83 ? 7.101 3.753 30.330 1.00 42.94 83 ALA A CA 1
ATOM 609 C C . ALA A 1 83 ? 6.993 3.446 31.832 1.00 42.94 83 ALA A C 1
ATOM 611 O O . ALA A 1 83 ? 6.595 4.310 32.604 1.00 42.94 83 ALA A O 1
ATOM 612 N N . ALA A 1 84 ? 7.304 2.205 32.221 1.00 42.81 84 ALA A N 1
ATOM 613 C CA . ALA A 1 84 ? 7.969 1.826 33.477 1.00 42.81 84 ALA A CA 1
ATOM 614 C C . ALA A 1 84 ? 7.938 0.300 33.688 1.00 42.81 84 ALA A C 1
ATOM 616 O O . ALA A 1 84 ? 6.910 -0.341 33.508 1.00 42.81 84 ALA A O 1
ATOM 617 N N . ALA A 1 85 ? 9.062 -0.211 34.203 1.00 40.25 85 ALA A N 1
ATOM 618 C CA . ALA A 1 85 ? 9.288 -1.524 34.819 1.00 40.25 85 ALA A CA 1
ATOM 619 C C . ALA A 1 85 ? 9.660 -2.712 33.903 1.00 40.25 85 ALA A C 1
ATOM 621 O O . ALA A 1 85 ? 8.837 -3.482 33.424 1.00 40.25 85 ALA A O 1
ATOM 622 N N . ALA A 1 86 ? 10.969 -2.956 33.820 1.00 41.97 86 ALA A N 1
ATOM 623 C CA . ALA A 1 86 ? 11.515 -4.314 33.861 1.00 41.97 86 ALA A CA 1
ATOM 624 C C . ALA A 1 86 ? 11.474 -4.855 35.316 1.00 41.97 86 ALA A C 1
ATOM 626 O O . ALA A 1 86 ? 11.424 -4.047 36.246 1.00 41.97 86 ALA A O 1
ATOM 627 N N . PRO A 1 87 ? 11.742 -6.149 35.580 1.00 63.81 87 PRO A N 1
ATOM 628 C CA . PRO A 1 87 ? 11.291 -7.375 34.905 1.00 63.81 87 PRO A CA 1
ATOM 629 C C . PRO A 1 87 ? 10.700 -8.395 35.919 1.00 63.81 87 PRO A C 1
ATOM 631 O O . PRO A 1 87 ? 11.184 -8.474 37.043 1.00 63.81 87 PRO A O 1
ATOM 634 N N . ALA A 1 88 ? 9.755 -9.268 35.536 1.00 39.22 88 ALA A N 1
ATOM 635 C CA . ALA A 1 88 ? 9.544 -10.547 36.246 1.00 39.22 88 ALA A CA 1
ATOM 636 C C . ALA A 1 88 ? 8.668 -11.560 35.480 1.00 39.22 88 ALA A C 1
ATOM 638 O O . ALA A 1 88 ? 7.461 -11.416 35.338 1.00 39.22 88 ALA A O 1
ATOM 639 N N . LYS A 1 89 ? 9.348 -12.620 35.048 1.00 44.69 89 LYS A N 1
ATOM 640 C CA . LYS A 1 89 ? 8.951 -14.028 34.884 1.00 44.69 89 LYS A CA 1
ATOM 641 C C . LYS A 1 89 ? 7.685 -14.500 35.643 1.00 44.69 89 LYS A C 1
ATOM 643 O O . LYS A 1 89 ? 7.630 -14.322 36.854 1.00 44.69 89 LYS A O 1
ATOM 648 N N . ALA A 1 90 ? 6.819 -15.249 34.941 1.00 40.78 90 ALA A N 1
ATOM 649 C CA . ALA A 1 90 ? 6.267 -16.582 35.294 1.00 40.78 90 ALA A CA 1
ATOM 650 C C . ALA A 1 90 ? 4.768 -16.781 34.943 1.00 40.78 90 ALA A C 1
ATOM 652 O O . ALA A 1 90 ? 3.897 -16.155 35.529 1.00 40.78 90 ALA A O 1
ATOM 653 N N . GLU A 1 91 ? 4.547 -17.726 34.019 1.00 44.03 91 GLU A N 1
ATOM 654 C CA . GLU A 1 91 ? 3.558 -18.827 34.025 1.00 44.03 91 GLU A CA 1
ATOM 655 C C . GLU A 1 91 ? 2.016 -18.626 34.054 1.00 44.03 91 GLU A C 1
ATOM 657 O O . GLU A 1 91 ? 1.434 -18.042 34.956 1.00 44.03 91 GLU A O 1
ATOM 662 N N . GLU A 1 92 ? 1.400 -19.311 33.070 1.00 42.94 92 GLU A N 1
ATOM 663 C CA . GLU A 1 92 ? 0.129 -20.076 33.058 1.00 42.94 92 GLU A CA 1
ATOM 664 C C . GLU A 1 92 ? -1.274 -19.403 33.066 1.00 42.94 92 GLU A C 1
ATOM 666 O O . GLU A 1 92 ? -1.830 -19.073 34.103 1.00 42.94 92 GLU A O 1
ATOM 671 N N . LYS A 1 93 ? -1.875 -19.323 31.853 1.00 48.88 93 LYS A N 1
ATOM 672 C CA . LYS A 1 93 ? -3.097 -20.025 31.332 1.00 48.88 93 LYS A CA 1
ATOM 673 C C . LYS A 1 93 ? -4.406 -20.063 32.189 1.00 48.88 93 LYS A C 1
ATOM 675 O O . LYS A 1 93 ? -4.336 -20.274 33.388 1.00 48.88 93 LYS A O 1
ATOM 680 N N . PRO A 1 94 ? -5.611 -20.279 31.593 1.00 69.69 94 PRO A N 1
ATOM 681 C CA . PRO A 1 94 ? -6.383 -19.575 30.545 1.00 69.69 94 PRO A CA 1
ATOM 682 C C . PRO A 1 94 ? -7.810 -19.159 31.017 1.00 69.69 94 PRO A C 1
ATOM 684 O O . PRO A 1 94 ? -8.401 -19.825 31.862 1.00 69.69 94 PRO A O 1
ATOM 687 N N . ALA A 1 95 ? -8.461 -18.186 30.363 1.00 39.44 95 ALA A N 1
ATOM 688 C CA . ALA A 1 95 ? -9.934 -18.103 30.305 1.00 39.44 95 ALA A CA 1
ATOM 689 C C . ALA A 1 95 ? -10.412 -17.220 29.137 1.00 39.44 95 ALA A C 1
ATOM 691 O O . ALA A 1 95 ? -9.701 -16.334 28.682 1.00 39.44 95 ALA A O 1
ATOM 692 N N . ALA A 1 96 ? -11.602 -17.535 28.630 1.00 52.19 96 ALA A N 1
ATOM 693 C CA . ALA A 1 96 ? -12.098 -17.281 27.281 1.00 52.19 96 ALA A CA 1
ATOM 694 C C . ALA A 1 96 ? -12.709 -15.890 26.982 1.00 52.19 96 ALA A C 1
ATOM 696 O O . ALA A 1 96 ? -13.246 -15.237 27.872 1.00 52.19 96 ALA A O 1
ATOM 697 N N . ALA A 1 97 ? -12.783 -15.624 25.661 1.00 56.38 97 ALA A N 1
ATOM 698 C CA . ALA A 1 97 ? -13.712 -14.766 24.890 1.00 56.38 97 ALA A CA 1
ATOM 699 C C . ALA A 1 97 ? -13.380 -13.254 24.782 1.00 56.38 97 ALA A C 1
ATOM 701 O O . ALA A 1 97 ? -12.924 -12.676 25.763 1.00 56.38 97 ALA A O 1
ATOM 702 N N . PRO A 1 98 ? -13.613 -12.587 23.618 1.00 49.94 98 PRO A N 1
ATOM 703 C CA . PRO A 1 98 ? -14.711 -12.823 22.668 1.00 49.94 98 PRO A CA 1
ATOM 704 C C . PRO A 1 98 ? -14.305 -12.994 21.184 1.00 49.94 98 PRO A C 1
ATOM 706 O O . PRO A 1 98 ? -13.139 -12.941 20.812 1.00 49.94 98 PRO A O 1
ATOM 709 N N . ALA A 1 99 ? -15.315 -13.275 20.357 1.00 41.97 99 ALA A N 1
ATOM 710 C CA . ALA A 1 99 ? -15.267 -13.613 18.935 1.00 41.97 99 ALA A CA 1
ATOM 711 C C . ALA A 1 99 ? -14.323 -12.741 18.074 1.00 41.97 99 ALA A C 1
ATOM 713 O O . ALA A 1 99 ? -14.343 -11.514 18.204 1.00 41.97 99 ALA A O 1
ATOM 714 N N . PRO A 1 100 ? -13.563 -13.336 17.131 1.00 43.62 100 PRO A N 1
ATOM 715 C CA . PRO A 1 100 ? -12.825 -12.558 16.154 1.00 43.62 100 PRO A CA 1
ATOM 716 C C . PRO A 1 100 ? -13.823 -11.946 15.169 1.00 43.62 100 PRO A C 1
ATOM 718 O O . PRO A 1 100 ? -14.547 -12.651 14.464 1.00 43.62 100 PRO A O 1
ATOM 721 N N . ALA A 1 101 ? -13.855 -10.615 15.124 1.00 41.28 101 ALA A N 1
ATOM 722 C CA . ALA A 1 101 ? -14.323 -9.886 13.958 1.00 41.28 101 ALA A CA 1
ATOM 723 C C . ALA A 1 101 ? -13.627 -10.481 12.731 1.00 41.28 101 ALA A C 1
ATOM 725 O O . ALA A 1 101 ? -12.401 -10.561 12.749 1.00 41.28 101 ALA A O 1
ATOM 726 N N . ALA A 1 102 ? -14.427 -10.952 11.765 1.00 46.88 102 ALA A N 1
ATOM 727 C CA . ALA A 1 102 ? -14.048 -11.472 10.450 1.00 46.88 102 ALA A CA 1
ATOM 728 C C . ALA A 1 102 ? -12.528 -11.509 10.237 1.00 46.88 102 ALA A C 1
ATOM 730 O O . ALA A 1 102 ? -11.939 -10.584 9.679 1.00 46.88 102 ALA A O 1
ATOM 731 N N . ALA A 1 103 ? -11.888 -12.554 10.769 1.00 47.28 103 ALA A N 1
ATOM 732 C CA . ALA A 1 103 ? -10.475 -12.778 10.550 1.00 47.28 103 ALA A CA 1
ATOM 733 C C . ALA A 1 103 ? -10.352 -13.162 9.081 1.00 47.28 103 ALA A C 1
ATOM 735 O O . ALA A 1 103 ? -10.646 -14.293 8.696 1.00 47.28 103 ALA A O 1
ATOM 736 N N . ALA A 1 104 ? -10.002 -12.184 8.257 1.00 54.78 104 ALA A N 1
ATOM 737 C CA . ALA A 1 104 ? -9.519 -12.441 6.927 1.00 54.78 104 ALA A CA 1
ATOM 738 C C . ALA A 1 104 ? -8.284 -13.335 7.113 1.00 54.78 104 ALA A C 1
ATOM 740 O O . ALA A 1 104 ? -7.288 -12.942 7.729 1.00 54.78 104 ALA A O 1
ATOM 741 N N . ALA A 1 105 ? -8.439 -14.610 6.773 1.00 65.25 105 ALA A N 1
ATOM 742 C CA . ALA A 1 105 ? -7.444 -15.618 7.060 1.00 65.25 105 ALA A CA 1
ATOM 743 C C . ALA A 1 105 ? -6.366 -15.464 5.995 1.00 65.25 105 ALA A C 1
ATOM 745 O O . ALA A 1 105 ? -6.606 -15.718 4.817 1.00 65.25 105 ALA A O 1
ATOM 746 N N . ALA A 1 106 ? -5.189 -14.999 6.410 1.00 73.62 106 ALA A N 1
ATOM 747 C CA . ALA A 1 106 ? -4.010 -15.083 5.570 1.00 73.62 106 ALA A CA 1
ATOM 748 C C . ALA A 1 106 ? -3.725 -16.570 5.337 1.00 73.62 106 ALA A C 1
ATOM 750 O O . ALA A 1 106 ? -3.573 -17.338 6.288 1.00 73.62 106 ALA A O 1
ATOM 751 N N . LYS A 1 107 ? -3.746 -16.971 4.076 1.00 80.19 107 LYS A N 1
ATOM 752 C CA . LYS A 1 107 ? -3.536 -18.326 3.621 1.00 80.19 107 LYS A CA 1
ATOM 753 C C . LYS A 1 107 ? -2.413 -18.311 2.610 1.00 80.19 107 LYS A C 1
ATOM 755 O O . LYS A 1 107 ? -2.458 -17.603 1.605 1.00 80.19 107 LYS A O 1
ATOM 760 N N . ASP A 1 108 ? -1.385 -19.065 2.934 1.00 83.44 108 ASP A N 1
ATOM 761 C CA . ASP A 1 108 ? -0.206 -19.195 2.108 1.00 83.44 108 ASP A CA 1
ATOM 762 C C . ASP A 1 108 ? -0.566 -19.949 0.826 1.00 83.44 108 ASP A C 1
ATOM 764 O O . ASP A 1 108 ? -1.244 -20.980 0.857 1.00 83.44 108 ASP A O 1
ATOM 768 N N . VAL A 1 109 ? -0.151 -19.399 -0.309 1.00 81.44 109 VAL A N 1
ATOM 769 C CA . VAL A 1 109 ? -0.269 -20.023 -1.620 1.00 81.44 109 VAL A CA 1
ATOM 770 C C . VAL A 1 109 ? 1.091 -20.595 -1.973 1.00 81.44 109 VAL A C 1
ATOM 772 O O . VAL A 1 109 ? 2.101 -19.886 -2.032 1.00 81.44 109 VAL A O 1
ATOM 775 N N . GLU A 1 110 ? 1.102 -21.899 -2.191 1.00 83.75 110 GLU A N 1
ATOM 776 C CA . GLU A 1 110 ? 2.279 -22.672 -2.552 1.00 83.75 110 GLU A CA 1
ATOM 777 C C . GLU A 1 110 ? 2.180 -23.097 -4.017 1.00 83.75 110 GLU A C 1
ATOM 779 O O . GLU A 1 110 ? 1.082 -23.242 -4.559 1.00 83.75 110 GLU A O 1
ATOM 784 N N . VAL A 1 111 ? 3.326 -23.309 -4.661 1.00 79.81 111 VAL A N 1
ATOM 785 C CA . VAL A 1 111 ? 3.368 -23.828 -6.031 1.00 79.81 111 VAL A CA 1
ATOM 786 C C . VAL A 1 111 ? 2.776 -25.246 -6.040 1.00 79.81 111 VAL A C 1
ATOM 788 O O . VAL A 1 111 ? 3.310 -26.120 -5.345 1.00 79.81 111 VAL A O 1
ATOM 791 N N . PRO A 1 112 ? 1.694 -25.501 -6.802 1.00 78.31 112 PRO A N 1
ATOM 792 C CA . PRO A 1 112 ? 1.144 -26.839 -6.976 1.00 78.31 112 PRO A CA 1
ATOM 793 C C . PRO A 1 112 ? 2.120 -27.721 -7.764 1.00 78.31 112 PRO A C 1
ATOM 795 O O . PRO A 1 112 ? 3.124 -27.242 -8.283 1.00 78.31 112 PRO A O 1
ATOM 798 N N . ASP A 1 113 ? 1.842 -29.020 -7.858 1.00 80.69 113 ASP A N 1
ATOM 799 C CA . ASP A 1 113 ? 2.687 -29.926 -8.638 1.00 80.69 113 ASP A CA 1
ATOM 800 C C . ASP A 1 113 ? 2.647 -29.568 -10.132 1.00 80.69 113 ASP A C 1
ATOM 802 O O . ASP A 1 113 ? 1.721 -29.911 -10.865 1.00 80.69 113 ASP A O 1
ATOM 806 N N . ILE A 1 114 ? 3.670 -28.834 -10.553 1.00 71.38 114 ILE A N 1
ATOM 807 C CA . ILE A 1 114 ? 3.925 -28.379 -11.921 1.00 71.38 114 ILE A CA 1
ATOM 808 C C . ILE A 1 114 ? 4.691 -29.432 -12.742 1.00 71.38 114 ILE A C 1
ATOM 810 O O . ILE A 1 114 ? 5.035 -29.188 -13.894 1.00 71.38 114 ILE A O 1
ATOM 814 N N . GLY A 1 115 ? 4.969 -30.617 -12.178 1.00 66.75 115 GLY A N 1
ATOM 815 C CA . GLY A 1 115 ? 5.659 -31.702 -12.880 1.00 66.75 115 GLY A CA 1
ATOM 816 C C . GLY A 1 115 ? 7.138 -31.426 -13.185 1.00 66.75 115 GLY A C 1
ATOM 817 O O . GLY A 1 115 ? 7.731 -32.128 -14.006 1.00 66.75 115 GLY A O 1
ATOM 818 N N . ALA A 1 116 ? 7.729 -30.417 -12.537 1.00 65.69 116 ALA A N 1
ATOM 819 C CA . ALA A 1 116 ? 9.134 -30.041 -12.642 1.00 65.69 116 ALA A CA 1
ATOM 820 C C . ALA A 1 116 ? 9.693 -29.672 -11.256 1.00 65.69 116 ALA A C 1
ATOM 822 O O . ALA A 1 116 ? 9.034 -28.979 -10.483 1.00 65.69 116 ALA A O 1
ATOM 823 N N . ASP A 1 117 ? 10.910 -30.131 -10.948 1.00 72.81 117 ASP A N 1
ATOM 824 C CA . ASP A 1 117 ? 11.571 -29.876 -9.659 1.00 72.81 117 ASP A CA 1
ATOM 825 C C . ASP A 1 117 ? 11.930 -28.393 -9.444 1.00 72.81 117 ASP A C 1
ATOM 827 O O . ASP A 1 117 ? 11.957 -27.929 -8.305 1.00 72.81 117 ASP A O 1
ATOM 831 N N . GLU A 1 118 ? 12.205 -27.647 -10.518 1.00 77.88 118 GLU A N 1
ATOM 832 C CA . GLU A 1 118 ? 12.623 -26.243 -10.467 1.00 77.88 118 GLU A CA 1
ATOM 833 C C . GLU A 1 118 ? 12.169 -25.519 -11.744 1.00 77.88 118 GLU A C 1
ATOM 835 O O . GLU A 1 118 ? 12.457 -25.974 -12.853 1.00 77.88 118 GLU A O 1
ATOM 840 N N . VAL A 1 119 ? 11.450 -24.407 -11.592 1.00 81.62 119 VAL A N 1
ATOM 841 C CA . VAL A 1 119 ? 10.978 -23.559 -12.700 1.00 81.62 119 VAL A CA 1
ATOM 842 C C . VAL A 1 119 ? 11.247 -22.089 -12.406 1.00 81.62 119 VAL A C 1
ATOM 844 O O . VAL A 1 119 ? 11.339 -21.687 -11.245 1.00 81.62 119 VAL A O 1
ATOM 847 N N . GLU A 1 120 ? 11.362 -21.281 -13.457 1.00 85.62 120 GLU A N 1
ATOM 848 C CA . GLU A 1 120 ? 11.605 -19.842 -13.342 1.00 85.62 120 GLU A CA 1
ATOM 849 C C . GLU A 1 120 ? 10.319 -19.045 -13.580 1.00 85.62 120 GLU A C 1
ATOM 851 O O . GLU A 1 120 ? 9.548 -19.339 -14.494 1.00 85.62 120 GLU A O 1
ATOM 856 N N . VAL A 1 121 ? 10.067 -18.025 -12.761 1.00 86.38 121 VAL A N 1
ATOM 857 C CA . VAL A 1 121 ? 8.902 -17.145 -12.913 1.00 86.38 121 VAL A CA 1
ATOM 858 C C . VAL A 1 121 ? 9.129 -16.198 -14.089 1.00 86.38 121 VAL A C 1
ATOM 860 O O . VAL A 1 121 ? 9.886 -15.242 -13.984 1.00 86.38 121 VAL A O 1
ATOM 863 N N . THR A 1 122 ? 8.441 -16.409 -15.205 1.00 85.62 122 THR A N 1
ATOM 864 C CA . THR A 1 122 ? 8.550 -15.521 -16.379 1.00 85.62 122 THR A CA 1
ATOM 865 C C . THR A 1 122 ? 7.702 -14.265 -16.263 1.00 85.62 122 THR A C 1
ATOM 867 O O . THR A 1 122 ? 8.100 -13.211 -16.752 1.00 85.62 122 THR A O 1
ATOM 870 N N . GLU A 1 123 ? 6.545 -14.355 -15.604 1.00 84.31 123 GLU A N 1
ATOM 871 C CA . GLU A 1 123 ? 5.630 -13.225 -15.467 1.00 84.31 123 GLU A CA 1
ATOM 872 C C . GLU A 1 123 ? 4.682 -13.414 -14.277 1.00 84.31 123 GLU A C 1
ATOM 874 O O . GLU A 1 123 ? 4.210 -14.520 -14.007 1.00 84.31 123 GLU A O 1
ATOM 879 N N . VAL A 1 124 ? 4.391 -12.323 -13.563 1.00 85.56 124 VAL A N 1
ATOM 880 C CA . VAL A 1 124 ? 3.427 -12.296 -12.454 1.00 85.56 124 VAL A CA 1
ATOM 881 C C . VAL A 1 124 ? 2.186 -11.532 -12.918 1.00 85.56 124 VAL A C 1
ATOM 883 O O . VAL A 1 124 ? 2.255 -10.321 -13.129 1.00 85.56 124 VAL A O 1
ATOM 886 N N . MET A 1 125 ? 1.054 -12.225 -13.090 1.00 79.69 125 MET A N 1
ATOM 887 C CA . MET A 1 125 ? -0.198 -11.618 -13.582 1.00 79.69 125 MET A CA 1
ATOM 888 C C . MET A 1 125 ? -1.010 -10.922 -12.483 1.00 79.69 125 MET A C 1
ATOM 890 O O . MET A 1 125 ? -1.967 -10.210 -12.783 1.00 79.69 125 MET A O 1
ATOM 894 N N . VAL A 1 126 ? -0.626 -11.093 -11.220 1.00 77.06 126 VAL A N 1
ATOM 895 C CA . VAL A 1 126 ? -1.348 -10.574 -10.053 1.00 77.06 126 VAL A CA 1
ATOM 896 C C . VAL A 1 126 ? -0.500 -9.578 -9.267 1.00 77.06 126 VAL A C 1
ATOM 898 O O . VAL A 1 126 ? 0.725 -9.672 -9.225 1.00 77.06 126 VAL A O 1
ATOM 901 N N . LYS A 1 127 ? -1.138 -8.593 -8.633 1.00 79.56 127 LYS A N 1
ATOM 902 C CA . LYS A 1 127 ? -0.463 -7.576 -7.808 1.00 79.56 127 LYS A CA 1
ATOM 903 C C . LYS A 1 127 ? -0.918 -7.668 -6.362 1.00 79.56 127 LYS A C 1
ATOM 905 O O . LYS A 1 127 ? -2.004 -8.156 -6.081 1.00 79.56 127 LYS A O 1
ATOM 910 N N . VAL A 1 128 ? -0.103 -7.159 -5.440 1.00 81.75 128 VAL A N 1
ATOM 911 C CA . VAL A 1 128 ? -0.520 -6.991 -4.042 1.00 81.75 128 VAL A CA 1
ATOM 912 C C . VAL A 1 128 ? -1.758 -6.087 -3.999 1.00 81.75 128 VAL A C 1
ATOM 914 O O . VAL A 1 128 ? -1.755 -4.998 -4.570 1.00 81.75 128 VAL A O 1
ATOM 917 N N . GLY A 1 129 ? -2.811 -6.558 -3.341 1.00 78.31 129 GLY A N 1
ATOM 918 C CA . GLY A 1 129 ? -4.134 -5.942 -3.273 1.00 78.31 129 GLY A CA 1
ATOM 919 C C . GLY A 1 129 ? -5.105 -6.398 -4.365 1.00 78.31 129 GLY A C 1
ATOM 920 O O . GLY A 1 129 ? -6.277 -6.029 -4.307 1.00 78.31 129 GLY A O 1
ATOM 921 N N . ASP A 1 130 ? -4.657 -7.192 -5.340 1.00 80.19 130 ASP A N 1
ATOM 922 C CA . ASP A 1 130 ? -5.514 -7.688 -6.415 1.00 80.19 130 ASP A CA 1
ATOM 923 C C . ASP A 1 130 ? -6.378 -8.860 -5.929 1.00 80.19 130 ASP A C 1
ATOM 925 O O . ASP A 1 130 ? -5.951 -9.670 -5.101 1.00 80.19 130 ASP A O 1
ATOM 929 N N . THR A 1 131 ? -7.621 -8.920 -6.406 1.00 78.94 131 THR A N 1
ATOM 930 C CA . THR A 1 131 ? -8.561 -9.986 -6.043 1.00 78.94 131 THR A CA 1
ATOM 931 C C . THR A 1 131 ? -8.469 -11.082 -7.083 1.00 78.94 131 THR A C 1
ATOM 933 O O . THR A 1 131 ? -8.719 -10.843 -8.260 1.00 78.94 131 THR A O 1
ATOM 936 N N . VAL A 1 132 ? -8.137 -12.284 -6.637 1.00 81.44 132 VAL A N 1
ATOM 937 C CA . VAL A 1 132 ? -7.923 -13.439 -7.499 1.00 81.44 132 VAL A CA 1
ATOM 938 C C . VAL A 1 132 ? -8.938 -14.511 -7.165 1.00 81.44 132 VAL A C 1
ATOM 940 O O . VAL A 1 132 ? -9.205 -14.779 -5.994 1.00 81.44 132 VAL A O 1
ATOM 943 N N . GLU A 1 133 ? -9.532 -15.111 -8.185 1.00 81.25 133 GLU A N 1
ATOM 944 C CA . GLU A 1 133 ? -10.530 -16.166 -8.042 1.00 81.25 133 GLU A CA 1
ATOM 945 C C . GLU A 1 133 ? -9.872 -17.552 -8.004 1.00 81.25 133 GLU A C 1
ATOM 947 O O . GLU A 1 133 ? -8.738 -17.734 -8.443 1.00 81.25 133 GLU A O 1
ATOM 952 N N . ALA A 1 134 ? -10.572 -18.552 -7.462 1.00 80.56 134 ALA A N 1
ATOM 953 C CA . ALA A 1 134 ? -10.105 -19.934 -7.538 1.00 80.56 134 ALA A CA 1
ATOM 954 C C . ALA A 1 134 ? -9.974 -20.340 -9.014 1.00 80.56 134 ALA A C 1
ATOM 956 O O . ALA A 1 134 ? -10.805 -19.946 -9.826 1.00 80.56 134 ALA A O 1
ATOM 957 N N . GLU A 1 135 ? -8.940 -21.114 -9.347 1.00 81.75 135 GLU A N 1
ATOM 958 C CA . GLU A 1 135 ? -8.605 -21.514 -10.724 1.00 81.75 135 GLU A CA 1
ATOM 959 C C . GLU A 1 135 ? -8.097 -20.375 -11.635 1.00 81.75 135 GLU A C 1
ATOM 961 O O . GLU A 1 135 ? -7.779 -20.625 -12.796 1.00 81.75 135 GLU A O 1
ATOM 966 N N . GLN A 1 136 ? -7.944 -19.143 -11.132 1.00 83.19 136 GLN A N 1
ATOM 967 C CA . GLN A 1 136 ? -7.376 -18.029 -11.900 1.00 83.19 136 GLN A CA 1
ATOM 968 C C . GLN A 1 136 ? -5.841 -18.118 -11.973 1.00 83.19 136 GLN A C 1
ATOM 970 O O . GLN A 1 136 ? -5.186 -18.367 -10.962 1.00 83.19 136 GLN A O 1
ATOM 975 N N . SER A 1 137 ? -5.249 -17.878 -13.148 1.00 85.38 137 SER A N 1
ATOM 976 C CA . SER A 1 137 ? -3.788 -17.857 -13.334 1.00 85.38 137 SER A CA 1
ATOM 977 C C . SER A 1 137 ? -3.123 -16.776 -12.470 1.00 85.38 137 SER A C 1
ATOM 979 O O . SER A 1 137 ? -3.448 -15.593 -12.580 1.00 85.38 137 SER A O 1
ATOM 981 N N . LEU A 1 138 ? -2.179 -17.180 -11.615 1.00 85.00 138 LEU A N 1
ATOM 982 C CA . LEU A 1 138 ? -1.418 -16.281 -10.740 1.00 85.00 138 LEU A CA 1
ATOM 983 C C . LEU A 1 138 ? -0.122 -15.814 -11.395 1.00 85.00 138 LEU A C 1
ATOM 985 O O . LEU A 1 138 ? 0.180 -14.620 -11.443 1.00 85.00 138 LEU A O 1
ATOM 989 N N . ILE A 1 139 ? 0.660 -16.783 -11.866 1.00 85.19 139 ILE A N 1
ATOM 990 C CA . ILE A 1 139 ? 1.984 -16.579 -12.448 1.00 85.19 139 ILE A CA 1
ATOM 991 C C . ILE A 1 139 ? 2.198 -17.537 -13.608 1.00 85.19 139 ILE A C 1
ATOM 993 O O . ILE A 1 139 ? 1.678 -18.655 -13.608 1.00 85.19 139 ILE A O 1
ATOM 997 N N . THR A 1 140 ? 3.027 -17.110 -14.549 1.00 84.19 140 THR A N 1
ATOM 998 C CA . THR A 1 140 ? 3.516 -17.948 -15.639 1.00 84.19 140 THR A CA 1
ATOM 999 C C . THR A 1 140 ? 4.932 -18.376 -15.301 1.00 84.19 140 THR A C 1
ATOM 1001 O O . THR A 1 140 ? 5.826 -17.540 -15.138 1.00 84.19 140 THR A O 1
ATOM 1004 N N . VAL A 1 141 ? 5.147 -19.680 -15.183 1.00 85.00 141 VAL A N 1
ATOM 1005 C CA . VAL A 1 141 ? 6.461 -20.268 -14.926 1.00 85.00 141 VAL A CA 1
ATOM 1006 C C . VAL A 1 141 ? 6.964 -20.971 -16.179 1.00 85.00 141 VAL A C 1
ATOM 1008 O O . VAL A 1 141 ? 6.204 -21.639 -16.874 1.00 85.00 141 VAL A O 1
ATOM 1011 N N . GLU A 1 142 ? 8.243 -20.825 -16.496 1.00 82.56 142 GLU A N 1
ATOM 1012 C CA . GLU A 1 142 ? 8.885 -21.543 -17.593 1.00 82.56 142 GLU A CA 1
ATOM 1013 C C . GLU A 1 142 ? 9.707 -22.696 -17.032 1.00 82.56 142 GLU A C 1
ATOM 1015 O O . GLU A 1 142 ? 10.624 -22.515 -16.227 1.00 82.56 142 GLU A O 1
ATOM 1020 N N . GLY A 1 143 ? 9.329 -23.907 -17.436 1.00 78.81 143 GLY A N 1
ATOM 1021 C CA . GLY A 1 143 ? 10.121 -25.106 -17.229 1.00 78.81 143 GLY A CA 1
ATOM 1022 C C . GLY A 1 143 ? 10.893 -25.476 -18.492 1.00 78.81 143 GLY A C 1
ATOM 1023 O O . GLY A 1 143 ? 10.575 -25.039 -19.595 1.00 78.81 143 GLY A O 1
ATOM 1024 N N . ASP A 1 144 ? 11.852 -26.385 -18.337 1.00 73.19 144 ASP A N 1
ATOM 1025 C CA . ASP A 1 144 ? 12.840 -26.839 -19.335 1.00 73.19 144 ASP A CA 1
ATOM 1026 C C . ASP A 1 144 ? 12.268 -27.294 -20.704 1.00 73.19 144 ASP A C 1
ATOM 1028 O O . ASP A 1 144 ? 13.007 -27.495 -21.668 1.00 73.19 144 ASP A O 1
ATOM 1032 N N . LYS A 1 145 ? 10.946 -27.489 -20.819 1.00 66.88 145 LYS A N 1
ATOM 1033 C CA . LYS A 1 145 ? 10.274 -27.861 -22.077 1.00 66.88 145 LYS A CA 1
ATOM 1034 C C . LYS A 1 145 ? 9.021 -27.057 -22.428 1.00 66.88 145 LYS A C 1
ATOM 1036 O O . LYS A 1 145 ? 8.538 -27.214 -23.549 1.00 66.88 145 LYS A O 1
ATOM 1041 N N . ALA A 1 146 ? 8.469 -26.264 -21.512 1.00 69.44 146 ALA A N 1
ATOM 1042 C CA . ALA A 1 146 ? 7.228 -25.524 -21.734 1.00 69.44 146 ALA A CA 1
ATOM 1043 C C . ALA A 1 146 ? 6.979 -24.494 -20.627 1.00 69.44 146 ALA A C 1
ATOM 1045 O O . ALA A 1 146 ? 7.334 -24.715 -19.468 1.00 69.44 146 ALA A O 1
ATOM 1046 N N . SER A 1 147 ? 6.282 -23.421 -20.986 1.00 76.12 147 SER A N 1
ATOM 1047 C CA . SER A 1 147 ? 5.660 -22.507 -20.034 1.00 76.12 147 SER A CA 1
ATOM 1048 C C . SER A 1 147 ? 4.375 -23.133 -19.488 1.00 76.12 147 SER A C 1
ATOM 1050 O O . SER A 1 147 ? 3.566 -23.676 -20.243 1.00 76.12 147 SER A O 1
ATOM 1052 N N . MET A 1 148 ? 4.204 -23.077 -18.175 1.00 82.69 148 MET A N 1
ATOM 1053 C CA . MET A 1 148 ? 3.037 -23.554 -17.446 1.00 82.69 148 MET A CA 1
ATOM 1054 C C . MET A 1 148 ? 2.502 -22.418 -16.584 1.00 82.69 148 MET A C 1
ATOM 1056 O O . MET A 1 148 ? 3.256 -21.628 -16.021 1.00 82.69 148 MET A O 1
ATOM 1060 N N . GLU A 1 149 ? 1.186 -22.325 -16.483 1.00 84.44 149 GLU A N 1
ATOM 1061 C CA . GLU A 1 149 ? 0.537 -21.354 -15.610 1.00 84.44 149 GLU A CA 1
ATOM 1062 C C . GLU A 1 149 ? 0.284 -21.996 -14.250 1.00 84.44 149 GLU A C 1
ATOM 1064 O O . GLU A 1 149 ? -0.141 -23.150 -14.163 1.00 84.44 149 GLU A O 1
ATOM 1069 N N . VAL A 1 150 ? 0.542 -21.247 -13.181 1.00 83.12 150 VAL A N 1
ATOM 1070 C CA . VAL A 1 150 ? 0.199 -21.652 -11.819 1.00 83.12 150 VAL A CA 1
ATOM 1071 C C . VAL A 1 150 ? -1.171 -21.066 -11.474 1.00 83.12 150 VAL A C 1
ATOM 1073 O O . VAL A 1 150 ? -1.271 -19.848 -11.292 1.00 83.12 150 VAL A O 1
ATOM 1076 N N . PRO A 1 151 ? -2.231 -21.889 -11.383 1.00 84.25 151 PRO A N 1
ATOM 1077 C CA . PRO A 1 151 ? -3.554 -21.420 -11.000 1.00 84.25 151 PRO A CA 1
ATOM 1078 C C . PRO A 1 151 ? -3.659 -21.195 -9.489 1.00 84.25 151 PRO A C 1
ATOM 1080 O O . PRO A 1 151 ? -2.969 -21.829 -8.686 1.00 84.25 151 PRO A O 1
ATOM 1083 N N . ALA A 1 152 ? -4.574 -20.314 -9.096 1.00 79.94 152 ALA A N 1
ATOM 1084 C CA . ALA A 1 152 ? -4.887 -20.050 -7.706 1.00 79.94 152 ALA A CA 1
ATOM 1085 C C . ALA A 1 152 ? -5.635 -21.244 -7.091 1.00 79.94 152 ALA A C 1
ATOM 1087 O O . ALA A 1 152 ? -6.686 -21.639 -7.606 1.00 79.94 152 ALA A O 1
ATOM 1088 N N . PRO A 1 153 ? -5.170 -21.799 -5.960 1.00 78.31 153 PRO A N 1
ATOM 1089 C CA . PRO A 1 153 ? -5.862 -22.902 -5.295 1.00 78.31 153 PRO A CA 1
ATOM 1090 C C . PRO A 1 153 ? -7.179 -22.474 -4.630 1.00 78.31 153 PRO A C 1
ATOM 1092 O O . PRO A 1 153 ? -8.011 -23.318 -4.302 1.00 78.31 153 PRO A O 1
ATOM 1095 N N . PHE A 1 154 ? -7.376 -21.176 -4.393 1.00 79.38 154 PHE A N 1
ATOM 1096 C CA . PHE A 1 154 ? -8.584 -20.618 -3.796 1.00 79.38 154 PHE A CA 1
ATOM 1097 C C . PHE A 1 154 ? -8.724 -19.131 -4.139 1.00 79.38 154 PHE A C 1
ATOM 1099 O O . PHE A 1 154 ? -7.737 -18.458 -4.430 1.00 79.38 154 PHE A O 1
ATOM 1106 N N . ALA A 1 155 ? -9.954 -18.619 -4.062 1.00 78.81 155 ALA A N 1
ATOM 1107 C CA . ALA A 1 155 ? -10.231 -17.202 -4.254 1.00 78.81 155 ALA A CA 1
ATOM 1108 C C . ALA A 1 155 ? -9.799 -16.396 -3.023 1.00 78.81 155 ALA A C 1
ATOM 1110 O O . ALA A 1 155 ? -10.170 -16.742 -1.900 1.00 78.81 155 ALA A O 1
ATOM 1111 N N . GLY A 1 156 ? -9.053 -15.316 -3.223 1.00 80.06 156 GLY A N 1
ATOM 1112 C CA . GLY A 1 156 ? -8.571 -14.447 -2.156 1.00 80.06 156 GLY A CA 1
ATOM 1113 C C . GLY A 1 156 ? -7.940 -13.169 -2.690 1.00 80.06 156 GLY A C 1
ATOM 1114 O O . GLY A 1 156 ? -7.761 -12.998 -3.890 1.00 80.06 156 GLY A O 1
ATOM 1115 N N . VAL A 1 157 ? -7.610 -12.253 -1.787 1.00 83.38 157 VAL A N 1
ATOM 1116 C CA . VAL A 1 157 ? -6.914 -11.009 -2.131 1.00 83.38 157 VAL A CA 1
ATOM 1117 C C . VAL A 1 157 ? -5.423 -11.208 -1.914 1.00 83.38 157 VAL A C 1
ATOM 1119 O O . VAL A 1 157 ? -5.020 -11.639 -0.838 1.00 83.38 157 VAL A O 1
ATOM 1122 N N . VAL A 1 158 ? -4.579 -10.890 -2.891 1.00 84.50 158 VAL A N 1
ATOM 1123 C CA . VAL A 1 158 ? -3.127 -11.018 -2.723 1.00 84.50 158 VAL A CA 1
ATOM 1124 C C . VAL A 1 158 ? -2.664 -10.041 -1.649 1.00 84.50 158 VAL A C 1
ATOM 1126 O O . VAL A 1 158 ? -2.699 -8.830 -1.838 1.00 84.50 158 VAL A O 1
ATOM 1129 N N . LYS A 1 159 ? -2.217 -10.543 -0.505 1.00 83.62 159 LYS A N 1
ATOM 1130 C CA . LYS A 1 159 ? -1.757 -9.706 0.606 1.00 83.62 159 LYS A CA 1
ATOM 1131 C C . LYS A 1 159 ? -0.261 -9.437 0.531 1.00 83.62 159 LYS A C 1
ATOM 1133 O O . LYS A 1 159 ? 0.194 -8.358 0.888 1.00 83.62 159 LYS A O 1
ATOM 1138 N N . GLU A 1 160 ? 0.494 -10.421 0.059 1.00 81.62 160 GLU A N 1
ATOM 1139 C CA . GLU A 1 160 ? 1.948 -10.355 -0.036 1.00 81.62 160 GLU A CA 1
ATOM 1140 C C . GLU A 1 160 ? 2.426 -11.249 -1.184 1.00 81.62 160 GLU A C 1
ATOM 1142 O O . GLU A 1 160 ? 1.975 -12.386 -1.315 1.00 81.62 160 GLU A O 1
ATOM 1147 N N . ILE A 1 161 ? 3.339 -10.749 -2.016 1.00 86.25 161 ILE A N 1
ATOM 1148 C CA . ILE A 1 161 ? 3.994 -11.527 -3.075 1.00 86.25 161 ILE A CA 1
ATOM 1149 C C . ILE A 1 161 ? 5.449 -11.715 -2.654 1.00 86.25 161 ILE A C 1
ATOM 1151 O O . ILE A 1 161 ? 6.151 -10.735 -2.417 1.00 86.25 161 ILE A O 1
ATOM 1155 N N . LYS A 1 162 ? 5.895 -12.969 -2.543 1.00 81.25 162 LYS A N 1
ATOM 1156 C CA . LYS A 1 162 ? 7.254 -13.325 -2.098 1.00 81.25 162 LYS A CA 1
ATOM 1157 C C . LYS A 1 162 ? 8.191 -13.728 -3.230 1.00 81.25 162 LYS A C 1
ATOM 1159 O O . LYS A 1 162 ? 9.343 -14.059 -2.976 1.00 81.25 162 LYS A O 1
ATOM 1164 N N . ILE A 1 163 ? 7.698 -13.683 -4.458 1.00 78.56 163 ILE A N 1
ATOM 1165 C CA . ILE A 1 163 ? 8.408 -14.094 -5.666 1.00 78.56 163 ILE A CA 1
ATOM 1166 C C . ILE A 1 163 ? 8.471 -12.941 -6.655 1.00 78.56 163 ILE A C 1
ATOM 1168 O O . ILE A 1 163 ? 7.515 -12.182 -6.805 1.00 78.56 163 ILE A O 1
ATOM 1172 N N . ALA A 1 164 ? 9.615 -12.802 -7.312 1.00 80.00 164 ALA A N 1
ATOM 1173 C CA . ALA A 1 164 ? 9.844 -11.801 -8.341 1.00 80.00 164 ALA A CA 1
ATOM 1174 C C . ALA A 1 164 ? 9.903 -12.456 -9.725 1.00 80.00 164 ALA A C 1
ATOM 1176 O O . ALA A 1 164 ? 10.066 -13.668 -9.862 1.00 80.00 164 ALA A O 1
ATOM 1177 N N . THR A 1 165 ? 9.782 -11.648 -10.770 1.00 81.75 165 THR A N 1
ATOM 1178 C CA . THR A 1 165 ? 10.045 -12.093 -12.138 1.00 81.75 165 THR A CA 1
ATOM 1179 C C . THR A 1 165 ? 11.518 -12.496 -12.275 1.00 81.75 165 THR A C 1
ATOM 1181 O O . THR A 1 165 ? 12.403 -11.722 -11.914 1.00 81.75 165 THR A O 1
ATOM 1184 N N . GLY A 1 166 ? 11.777 -13.698 -12.782 1.00 81.19 166 GLY A N 1
ATOM 1185 C CA . GLY A 1 166 ? 13.092 -14.340 -12.860 1.00 81.19 166 GLY A CA 1
ATOM 1186 C C . GLY A 1 166 ? 13.472 -15.160 -11.622 1.00 81.19 166 GLY A C 1
ATOM 1187 O O . GLY A 1 166 ? 14.590 -15.664 -11.550 1.00 81.19 166 GLY A O 1
ATOM 1188 N N . ASP A 1 167 ? 12.583 -15.283 -10.630 1.00 84.25 167 ASP A N 1
ATOM 1189 C CA . ASP A 1 167 ? 12.858 -16.055 -9.415 1.00 84.25 167 ASP A CA 1
ATOM 1190 C C . ASP A 1 167 ? 12.604 -17.557 -9.625 1.00 84.25 167 ASP A C 1
ATOM 1192 O O . ASP A 1 167 ? 11.764 -17.952 -10.439 1.00 84.25 167 ASP A O 1
ATOM 1196 N N . LYS A 1 168 ? 13.333 -18.407 -8.896 1.00 83.12 168 LYS A N 1
ATOM 1197 C CA . LYS A 1 168 ? 13.255 -19.8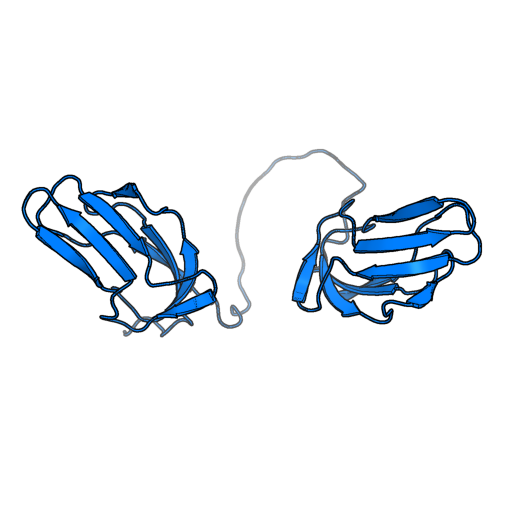68 -9.036 1.00 83.12 168 LYS A CA 1
ATOM 1198 C C . LYS A 1 168 ? 12.361 -20.466 -7.966 1.00 83.12 168 LYS A C 1
ATOM 1200 O O . LYS A 1 168 ? 12.646 -20.376 -6.773 1.00 83.12 168 LYS A O 1
ATOM 1205 N N . VAL A 1 169 ? 11.311 -21.151 -8.401 1.00 80.00 169 VAL A N 1
ATOM 1206 C CA . VAL A 1 169 ? 10.319 -21.767 -7.519 1.00 80.00 169 VAL A CA 1
ATOM 1207 C C . VAL A 1 169 ? 10.223 -23.272 -7.775 1.00 80.00 169 VAL A C 1
ATOM 1209 O O . VAL A 1 169 ? 10.479 -23.753 -8.876 1.00 80.00 169 VAL A O 1
ATOM 1212 N N . LYS A 1 170 ? 9.877 -24.030 -6.734 1.00 84.19 170 LYS 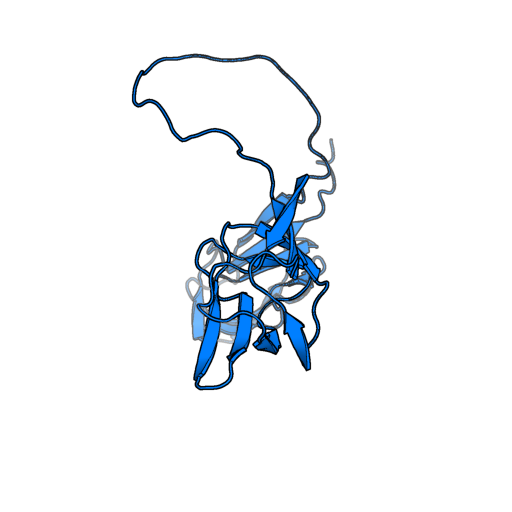A N 1
ATOM 1213 C CA . LYS A 1 170 ? 9.729 -25.496 -6.755 1.00 84.19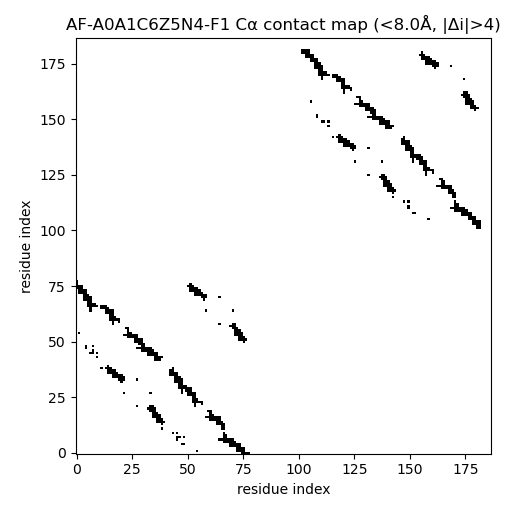 170 LYS A CA 1
ATOM 1214 C C . LYS A 1 170 ? 8.363 -25.892 -6.207 1.00 84.19 170 LYS A C 1
ATOM 1216 O O . LYS A 1 170 ? 7.745 -25.096 -5.502 1.00 84.19 170 LYS A O 1
ATOM 1221 N N . THR A 1 171 ? 7.923 -27.123 -6.452 1.00 81.06 171 THR A N 1
ATOM 1222 C CA . THR A 1 171 ? 6.686 -27.665 -5.867 1.00 81.06 171 THR A CA 1
ATOM 1223 C C . THR A 1 171 ? 6.680 -27.500 -4.342 1.00 81.06 171 THR A C 1
ATOM 1225 O O . THR A 1 171 ? 7.632 -27.886 -3.658 1.00 81.06 171 THR A O 1
ATOM 1228 N N . GLY A 1 172 ? 5.619 -26.892 -3.808 1.00 77.81 172 GLY A N 1
ATOM 1229 C CA . GLY A 1 172 ? 5.486 -26.578 -2.384 1.00 77.81 172 GLY A CA 1
ATOM 1230 C C . GLY A 1 172 ? 6.262 -25.342 -1.913 1.00 77.81 172 GLY A C 1
ATOM 1231 O O . GLY A 1 172 ? 6.297 -25.071 -0.716 1.00 77.81 172 GLY A O 1
ATOM 1232 N N . SER A 1 173 ? 6.902 -24.577 -2.806 1.00 82.06 173 SER A N 1
ATOM 1233 C CA . SER A 1 173 ? 7.450 -23.270 -2.429 1.00 82.06 173 SER A CA 1
ATOM 1234 C C . SER A 1 173 ? 6.336 -22.251 -2.252 1.00 82.06 173 SER A C 1
ATOM 1236 O O . SER A 1 173 ? 5.454 -22.120 -3.097 1.00 82.06 173 SER A O 1
ATOM 1238 N N . LEU A 1 174 ? 6.429 -21.484 -1.172 1.00 83.25 174 LEU A N 1
ATOM 1239 C CA . LEU A 1 174 ? 5.526 -20.385 -0.870 1.00 83.25 174 LEU A CA 1
ATOM 1240 C C . LEU A 1 174 ? 5.780 -19.225 -1.838 1.00 83.25 174 LEU A C 1
ATOM 1242 O O . LEU A 1 174 ? 6.824 -18.577 -1.780 1.00 83.25 174 LEU A O 1
ATOM 1246 N N . ILE A 1 175 ? 4.824 -18.989 -2.733 1.00 81.31 175 ILE A N 1
ATOM 1247 C CA . ILE A 1 175 ? 4.899 -17.965 -3.782 1.00 81.31 175 ILE A CA 1
ATOM 1248 C C . ILE A 1 175 ? 4.254 -16.656 -3.317 1.00 81.31 175 ILE A C 1
ATOM 1250 O O . ILE A 1 175 ? 4.799 -15.571 -3.533 1.00 81.31 175 ILE A O 1
ATOM 1254 N N . MET A 1 176 ? 3.092 -16.738 -2.664 1.00 82.50 176 MET A N 1
ATOM 1255 C CA . MET A 1 176 ? 2.288 -15.575 -2.275 1.00 82.50 176 MET A CA 1
ATOM 1256 C C . MET A 1 176 ? 1.483 -15.869 -1.010 1.00 82.50 176 MET A C 1
ATOM 1258 O O . MET A 1 176 ? 1.222 -17.023 -0.689 1.00 82.50 176 MET A O 1
ATOM 1262 N N . VAL A 1 177 ? 1.043 -14.830 -0.306 1.00 82.69 177 VAL A N 1
ATOM 1263 C CA . VAL A 1 177 ? 0.101 -14.937 0.813 1.00 82.69 177 VAL A CA 1
ATOM 1264 C C . VAL A 1 177 ? -1.193 -14.263 0.401 1.00 82.69 177 VAL A C 1
ATOM 1266 O O . VAL A 1 177 ? -1.206 -13.083 0.053 1.00 82.69 177 VAL A O 1
ATOM 1269 N N . PHE A 1 178 ? -2.284 -15.014 0.435 1.00 82.50 178 PHE A N 1
ATOM 1270 C CA . PHE A 1 178 ? -3.605 -14.532 0.071 1.00 82.50 178 PHE A CA 1
ATOM 1271 C C . PHE A 1 178 ? -4.417 -14.299 1.327 1.00 82.50 178 PHE A C 1
ATOM 1273 O O . PHE A 1 178 ? -4.442 -15.115 2.236 1.00 82.50 178 PHE A O 1
ATOM 1280 N N . GLU A 1 179 ? -5.131 -13.197 1.381 1.00 79.38 179 GLU A N 1
ATOM 1281 C CA . GLU A 1 179 ? -6.148 -12.956 2.374 1.00 79.38 179 GLU A CA 1
ATOM 1282 C C . GLU A 1 179 ? -7.479 -13.488 1.849 1.00 79.38 179 GLU A C 1
ATOM 1284 O O . GLU A 1 179 ? -8.114 -12.888 0.980 1.00 79.38 179 GLU A O 1
ATOM 1289 N N . VAL A 1 180 ? -7.904 -14.639 2.367 1.00 71.00 180 VAL A N 1
ATOM 1290 C CA . VAL A 1 180 ? -9.258 -15.121 2.115 1.00 71.00 180 VAL A CA 1
ATOM 1291 C C . VAL A 1 180 ? -10.180 -14.527 3.164 1.00 71.00 180 VAL A C 1
ATOM 1293 O O . VAL A 1 180 ? -9.994 -14.718 4.369 1.00 71.00 180 VAL A O 1
ATOM 1296 N N . ALA A 1 181 ? -11.203 -13.802 2.717 1.00 60.72 181 ALA A N 1
ATOM 1297 C CA . ALA A 1 181 ? -12.339 -13.500 3.573 1.00 60.72 181 ALA A CA 1
ATOM 1298 C C . ALA A 1 181 ? -12.958 -14.850 3.948 1.00 60.72 181 ALA A C 1
ATOM 1300 O O . ALA A 1 181 ? -13.522 -15.528 3.093 1.00 60.72 181 ALA A O 1
ATOM 1301 N N . GLY A 1 182 ? -12.731 -15.289 5.189 1.00 48.38 182 GLY A N 1
ATOM 1302 C CA . GLY A 1 182 ? -12.946 -16.668 5.604 1.00 48.38 182 GLY A CA 1
ATOM 1303 C C . GLY A 1 182 ? -14.331 -17.186 5.226 1.00 48.38 182 GLY A C 1
ATOM 1304 O O . GLY A 1 182 ? -15.316 -16.892 5.901 1.00 48.38 182 GLY A O 1
ATOM 1305 N N . ALA A 1 183 ? -14.391 -18.018 4.187 1.00 42.78 183 ALA A N 1
ATOM 1306 C CA . ALA A 1 183 ? -15.421 -19.030 4.090 1.00 42.78 183 ALA A CA 1
ATOM 1307 C C . ALA A 1 183 ? -15.126 -20.032 5.210 1.00 42.78 183 ALA A C 1
ATOM 1309 O O . ALA A 1 183 ? -14.068 -20.664 5.242 1.00 42.78 183 ALA A O 1
ATOM 1310 N N . ALA A 1 184 ? -16.035 -20.075 6.182 1.00 37.12 184 ALA A N 1
ATOM 1311 C CA . ALA A 1 184 ? -16.017 -20.988 7.314 1.00 37.12 184 ALA A CA 1
ATOM 1312 C C . ALA A 1 184 ? -15.657 -22.424 6.880 1.00 37.12 184 ALA A C 1
ATOM 1314 O O . ALA A 1 184 ? -16.051 -22.840 5.786 1.00 37.12 184 ALA A O 1
ATOM 1315 N N . PRO A 1 185 ? -14.945 -23.202 7.719 1.00 41.09 185 PRO A N 1
ATOM 1316 C CA . PRO A 1 185 ? -14.683 -24.598 7.411 1.00 41.09 185 PRO A CA 1
ATOM 1317 C C . PRO A 1 185 ? -16.032 -25.311 7.284 1.00 41.09 185 PRO A C 1
ATOM 1319 O O . PRO A 1 185 ? -16.846 -25.281 8.210 1.00 41.09 185 PRO A O 1
ATOM 1322 N N . ALA A 1 186 ? -16.289 -25.894 6.113 1.00 38.91 186 ALA A N 1
ATOM 1323 C CA . ALA A 1 186 ? -17.401 -26.812 5.945 1.00 38.91 186 ALA A CA 1
ATOM 1324 C C . ALA A 1 186 ? -17.187 -28.009 6.884 1.00 38.91 186 ALA A C 1
ATOM 1326 O O . ALA A 1 186 ? -16.063 -28.492 7.041 1.00 38.91 186 ALA A O 1
ATOM 1327 N N . ALA A 1 187 ? -18.285 -28.366 7.545 1.00 33.25 187 ALA A N 1
ATOM 1328 C CA . ALA A 1 187 ? -18.419 -29.302 8.654 1.00 33.25 187 ALA A CA 1
ATOM 1329 C C . ALA A 1 187 ? -17.978 -30.741 8.355 1.00 33.25 187 ALA A C 1
ATOM 1331 O O . ALA A 1 187 ? -18.039 -31.156 7.176 1.00 33.25 187 ALA A O 1
#

Solvent-accessible surface area (backbone atoms only — not comparable to full-atom values): 11142 Å² total; per-residue (Å²): 90,78,43,81,39,52,39,61,91,73,88,53,73,63,30,33,25,73,39,70,78,65,50,75,73,36,80,44,46,54,69,36,70,40,32,35,29,40,40,102,87,50,74,47,70,44,54,28,93,53,56,27,27,31,65,43,74,75,62,51,74,74,36,79,48,33,59,62,38,77,41,32,32,25,39,30,86,79,80,87,80,83,95,74,82,86,86,82,90,83,87,81,91,88,87,86,86,82,83,78,74,83,58,54,40,77,41,80,40,52,38,62,88,76,88,51,81,61,31,33,27,71,40,70,77,63,49,74,72,36,78,43,48,54,70,35,69,39,34,36,29,40,39,103,87,48,75,46,70,44,55,29,94,52,51,27,29,28,68,40,71,73,63,54,74,72,35,80,47,30,62,68,35,71,41,34,31,23,32,22,75,62,76,72,84,79,129

InterPro domains:
  IPR000089 Biotin/lipoyl attachment [PF00364] (4-72)
  IPR000089 Biotin/lipoyl attachment [PF00364] (108-177)
  IPR000089 Biotin/lipoyl attachment [PS50968] (2-75)
  IPR000089 Biotin/lipoyl attachment [PS50968] (106-179)
  IPR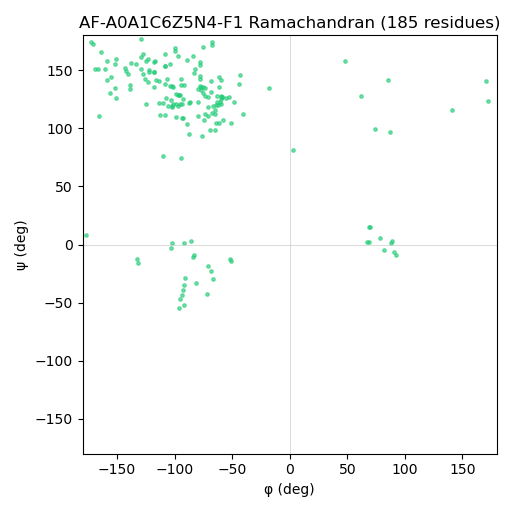003016 2-oxo acid dehydrogenase, lipoyl-binding site [PS00189] (25-54)
  IPR003016 2-oxo acid dehydrogenase, lipoyl-binding site [PS00189] (129-158)
  IPR011053 Single hybrid motif [SSF51230] (1-93)
  IPR011053 Single hybrid motif [SSF51230] (106-186)
  IPR050743 2-oxoacid dehydrogenase family, E2 component [PTHR43178] (3-104)

Secondary structure (DSSP, 8-state):
-EEEEEP---SSSEEEEEEE---TT-EE-TT-EEEEEEETTEEEEEE-SS-EEEEEE---TT-EEETT-EEEEEE-------SS----------------S--EEEEEEE----SSS-EEEEEE---TT-EE-TT-EEEEEEETTEEEEEE-SS-EEEEEE---TT-EE-TT-EEEEEEEE------

Radius of gyration: 23.72 Å; Cα contacts (8 Å, |Δi|>4): 402; chains: 1; bounding box: 33×63×58 Å

Mean predicted aligned error: 18.69 Å

Sequence (187 aa):
MSIEINVPDIGADEVEVTEVMVKVGDKVEAEQSLITVEGDKASMEVPSPQAGVVKEIKVSVGDKVETGKLIMLFETKSEAEGAAAAPAKAEEKPAAAPAPAAAAAAKDVEVPDIGADEVEVTEVMVKVGDTVEAEQSLITVEGDKASMEVPAPFAGVVKEIKIATGDKVKTGSLIMVFEVAGAAPAA

Foldseek 3Di:
DKDFWFFAPPVDFKWFFQFAPADQQGWFAFQQFGTWTDDPPDIDTGGTNHTFGFHFAPDDHGDMHGGGDGGGIGDDPDPPDDPDDDDDDDDDDDDDDDDDDQQQDWDFDFQAPPVDFKWFFQFAPADQQGWFAFQGFGTWTDDPPGIDTGGTNHTFGFHFAPDDHGGMHGGGHGGTIGRHSDPDPDD

Organism: Hafnia alvei (NCBI:txid569)

Nearest PDB structures (foldseek):
  1qjo-assembly1_A  TM=9.199E-01  e=1.612E-09  Escherichia coli BL21(DE3)
  5gu9-assembly1_A  TM=9.021E-01  e=4.383E-05  Pyrococcus horikoshii OT3
  2d5d-assembly1_A  TM=8.709E-01  e=4.625E-05  Pyrococcus horikoshii OT3
  1dd2-assembly1_A  TM=8.483E-01  e=1.284E-04  Propionibacterium freudenreichii subsp. shermanii
  5ks8-assembly1_C  TM=5.660E-01  e=7.167E-04  Methylobacillus flagellatus KT